Protein AF-A0AAE8M3T4-F1 (afdb_monomer_lite)

Radius of gyration: 20.15 Å; chains: 1; bounding box: 59×34×67 Å

pLDDT: mean 72.62, std 17.55, range [29.58, 94.19]

Foldseek 3Di:
DDDDDDPPDPPCVLVVVVVVLVCCLPPVVNPLQQLEDDVDNQLLVCLLVLVLSSNLVSLVSPRQLFGAHNVPRFTFQSLLSNLQDAPSLSSLVSSLVSPGAQDGPDDDDDDDPPPGGFDSSLLRNDDLPHDPVCLVSSLVSLLSSLVRDPCQQDADPQAGSLLSCQVSVNLVSNLSSVVSPHDCVSRCWDDDPPDSRDIHHDDDDD

InterPro domains:
  IPR002110 Ankyrin repeat [PF12796] (17-104)
  IPR002110 Ankyrin repeat [PS50088] (38-70)
  IPR002110 Ankyrin repeat [SM00248] (38-67)
  IPR002110 Ankyrin repeat [SM00248] (74-104)
  IPR002110 Ankyrin repeat [SM00248] (157-186)
  IPR036770 Ankyrin repeat-containing domain superfamily [G3DSA:1.25.40.20] (10-192)
  IPR036770 Ankyrin repeat-containing domain superfamily [SSF48403] (15-188)
  IPR051573 Ankyrin repeat and SOCS box protein-like [PTHR24136] (18-190)

Sequence (206 aa):
MPQGEGALKALDSHHDFLSTIRYLIKDAKADISAHEVKNSSPLLKAVQTRYAEAVELLLEAGASPNPVDANTGQRRLLLVDAMKRSENHRVVEMLLEAGAEVESSQMPEGDLTRDEGDELPIMHLTNPNSNPFYARHEYDIAQRICNRIKNIDKVIDGHTAMWHYIRKGRQDIGILLMQEGASPELANVYVYPDTLGFVAALEAPD

Structure (mmCIF, N/CA/C/O backbone):
data_AF-A0AAE8M3T4-F1
#
_entry.id   AF-A0AAE8M3T4-F1
#
loop_
_atom_site.group_PDB
_atom_site.id
_atom_site.type_symbol
_atom_site.label_atom_id
_atom_site.label_alt_id
_atom_site.label_comp_id
_atom_site.label_asym_id
_atom_site.label_entity_id
_atom_site.label_seq_id
_atom_site.pdbx_PDB_ins_code
_atom_site.Cartn_x
_atom_site.Cartn_y
_atom_site.Cartn_z
_atom_site.occupancy
_atom_site.B_iso_or_equiv
_atom_site.auth_seq_id
_atom_site.auth_comp_id
_atom_site.auth_asym_id
_atom_site.auth_atom_id
_atom_site.pdbx_PDB_model_num
ATOM 1 N N . MET A 1 1 ? 30.255 16.729 -38.754 1.00 44.94 1 MET A N 1
ATOM 2 C CA . MET A 1 1 ? 30.122 17.196 -37.361 1.00 44.94 1 MET A CA 1
ATOM 3 C C . MET A 1 1 ? 29.508 18.584 -37.373 1.00 44.94 1 MET A C 1
ATOM 5 O O . MET A 1 1 ? 30.137 19.480 -37.922 1.00 44.94 1 MET A O 1
ATOM 9 N N . PRO A 1 2 ? 28.309 18.753 -36.807 1.00 34.75 2 PRO A N 1
ATOM 10 C CA . PRO A 1 2 ? 27.942 20.005 -36.169 1.00 34.75 2 PRO A CA 1
ATOM 11 C C . PRO A 1 2 ? 27.610 19.757 -34.693 1.00 34.75 2 PRO A C 1
ATOM 13 O O . PRO A 1 2 ? 26.827 18.872 -34.353 1.00 34.75 2 PRO A O 1
ATOM 16 N N . GLN A 1 3 ? 28.248 20.539 -33.826 1.00 43.88 3 GLN A N 1
ATOM 17 C CA . GLN A 1 3 ? 27.763 20.792 -32.477 1.00 43.88 3 GLN A CA 1
ATOM 18 C C . GLN A 1 3 ? 26.537 21.703 -32.600 1.00 43.88 3 GLN A C 1
ATOM 20 O O . GLN A 1 3 ? 26.585 22.694 -33.327 1.00 43.88 3 GLN A O 1
ATOM 25 N N . GLY A 1 4 ? 25.438 21.327 -31.950 1.00 29.58 4 GLY A N 1
ATOM 26 C CA . GLY A 1 4 ? 24.186 22.073 -31.943 1.00 29.58 4 GLY A CA 1
ATOM 27 C C . GLY A 1 4 ? 23.722 22.261 -30.510 1.00 29.58 4 GLY A C 1
ATOM 28 O O . GLY A 1 4 ? 23.381 21.298 -29.830 1.00 29.58 4 GLY A O 1
ATOM 29 N N . GLU A 1 5 ? 23.763 23.509 -30.068 1.00 43.88 5 GLU A N 1
ATOM 30 C CA . GLU A 1 5 ? 23.253 24.014 -28.803 1.00 43.88 5 GLU A CA 1
ATOM 31 C C . GLU A 1 5 ? 21.753 23.702 -28.680 1.00 43.88 5 GLU A C 1
ATOM 33 O O . GLU A 1 5 ? 20.911 24.344 -29.303 1.00 43.88 5 GLU A O 1
ATOM 38 N N . GLY A 1 6 ? 21.409 22.693 -27.885 1.00 30.31 6 GLY A N 1
ATOM 39 C CA . GLY A 1 6 ? 20.034 22.372 -27.521 1.00 30.31 6 GLY A CA 1
ATOM 40 C C . GLY A 1 6 ? 19.842 22.626 -26.038 1.00 30.31 6 GLY A C 1
ATOM 41 O O . GLY A 1 6 ? 19.940 21.705 -25.235 1.00 30.31 6 GLY A O 1
ATOM 42 N N . ALA A 1 7 ? 19.608 23.880 -25.654 1.00 36.22 7 ALA A N 1
ATOM 43 C CA . ALA A 1 7 ? 19.099 24.178 -24.324 1.00 36.22 7 ALA A CA 1
ATOM 44 C C . ALA A 1 7 ? 17.718 23.510 -24.190 1.00 36.22 7 ALA A C 1
ATOM 46 O O . ALA A 1 7 ? 16.722 24.047 -24.678 1.00 36.22 7 ALA A O 1
ATOM 47 N N . LEU A 1 8 ? 17.669 22.327 -23.567 1.00 33.06 8 LEU A N 1
ATOM 48 C CA . LEU A 1 8 ? 16.429 21.659 -23.176 1.00 33.06 8 LEU A CA 1
ATOM 49 C C . LEU A 1 8 ? 15.704 22.565 -22.173 1.00 33.06 8 LEU A C 1
ATOM 51 O O . LEU A 1 8 ? 15.985 22.573 -20.975 1.00 33.06 8 LEU A O 1
ATOM 55 N N . LYS A 1 9 ? 14.795 23.400 -22.689 1.00 36.28 9 LYS A N 1
ATOM 56 C CA . LYS A 1 9 ? 13.819 24.138 -21.887 1.00 36.28 9 LYS A CA 1
ATOM 57 C C . LYS A 1 9 ? 12.975 23.119 -21.124 1.00 36.28 9 LYS A C 1
ATOM 59 O O . LYS A 1 9 ? 12.513 22.140 -21.699 1.00 36.28 9 LYS A O 1
ATOM 64 N N . ALA A 1 10 ? 12.724 23.407 -19.850 1.00 38.75 10 ALA A N 1
ATOM 65 C CA . ALA A 1 10 ? 12.049 22.561 -18.858 1.00 38.75 10 ALA A CA 1
ATOM 66 C C . ALA A 1 10 ? 10.586 22.144 -19.171 1.00 38.75 10 ALA A C 1
ATOM 68 O O . ALA A 1 10 ? 9.883 21.688 -18.276 1.00 38.75 10 ALA A O 1
ATOM 69 N N . LEU A 1 11 ? 10.121 22.308 -20.413 1.00 32.06 11 LEU A N 1
ATOM 70 C CA . LEU A 1 11 ? 8.820 21.853 -20.910 1.00 32.06 11 LEU A CA 1
ATOM 71 C C . LEU A 1 11 ? 8.902 20.495 -21.649 1.00 32.06 11 LEU A C 1
ATOM 73 O O . LEU A 1 11 ? 7.862 19.883 -21.863 1.00 32.06 11 LEU A O 1
ATOM 77 N N . ASP A 1 12 ? 10.105 20.002 -21.987 1.00 40.59 12 ASP A N 1
ATOM 78 C CA . ASP A 1 12 ? 10.339 18.732 -22.719 1.00 40.59 12 ASP A CA 1
ATOM 79 C C . ASP A 1 12 ? 10.588 17.502 -21.817 1.00 40.59 12 ASP A C 1
ATOM 81 O O . ASP A 1 12 ? 10.700 16.365 -22.276 1.00 40.59 12 ASP A O 1
ATOM 85 N N . SER A 1 13 ? 10.666 17.704 -20.504 1.00 52.56 13 SER A N 1
ATOM 86 C CA . SER A 1 13 ? 11.161 16.714 -19.537 1.00 52.56 13 SER A CA 1
ATOM 87 C C . SER A 1 13 ? 10.272 15.473 -19.378 1.00 52.56 13 SER A C 1
ATOM 89 O O . SER A 1 13 ? 10.779 14.402 -19.053 1.00 52.56 13 SER A O 1
ATOM 91 N N . HIS A 1 14 ? 8.963 15.572 -19.625 1.00 50.06 14 HIS A N 1
ATOM 92 C CA . HIS A 1 14 ? 8.042 14.436 -19.482 1.00 50.06 14 HIS A CA 1
ATOM 93 C C . HIS A 1 14 ? 8.085 13.489 -20.690 1.00 50.06 14 HIS A C 1
ATOM 95 O O . HIS A 1 14 ? 8.196 12.271 -20.534 1.00 50.06 14 HIS A O 1
ATOM 101 N N . HIS A 1 15 ? 8.064 14.046 -21.905 1.00 53.53 15 HIS A N 1
ATOM 102 C CA . HIS A 1 15 ? 8.111 13.252 -23.132 1.00 53.53 15 HIS A CA 1
ATOM 103 C C . HIS A 1 15 ? 9.468 12.554 -23.292 1.00 53.53 15 HIS A C 1
ATOM 105 O O . HIS A 1 15 ? 9.522 11.388 -23.694 1.00 53.53 15 HIS A O 1
ATOM 111 N N . ASP A 1 16 ? 10.554 13.236 -22.921 1.00 62.94 16 ASP A N 1
ATOM 112 C CA . ASP A 1 16 ? 11.904 12.682 -22.978 1.00 62.94 16 ASP A CA 1
ATOM 113 C C . ASP A 1 16 ? 12.111 11.572 -21.933 1.00 62.94 16 ASP A C 1
ATOM 115 O O . ASP A 1 16 ? 12.677 10.525 -22.243 1.00 62.94 16 ASP A O 1
ATOM 119 N N . PHE A 1 17 ? 11.540 11.708 -20.728 1.00 63.59 17 PHE A N 1
ATOM 120 C CA . PHE A 1 17 ? 11.616 10.666 -19.697 1.00 63.59 17 PHE A CA 1
ATOM 121 C C . PHE A 1 17 ? 10.858 9.389 -20.084 1.00 63.59 17 PHE A C 1
ATOM 123 O O . PHE A 1 17 ? 11.405 8.296 -19.955 1.00 63.59 17 PHE A O 1
ATOM 130 N N . LEU A 1 18 ? 9.639 9.494 -20.628 1.00 66.81 18 LEU A N 1
ATOM 131 C CA . LEU A 1 18 ? 8.908 8.318 -21.126 1.00 66.81 18 LEU A CA 1
ATOM 132 C C . LEU A 1 18 ? 9.596 7.664 -22.323 1.00 66.81 18 LEU A C 1
ATOM 134 O O . LEU A 1 18 ? 9.611 6.440 -22.440 1.00 66.81 18 LEU A O 1
ATOM 138 N N . SER A 1 19 ? 10.149 8.470 -23.227 1.00 68.06 19 SER A N 1
ATOM 139 C CA . SER A 1 19 ? 10.882 7.964 -24.390 1.00 68.06 19 SER A CA 1
ATOM 140 C C . SER A 1 19 ? 12.169 7.261 -23.960 1.00 68.06 19 SER A C 1
ATOM 142 O O . SER A 1 19 ? 12.470 6.182 -24.465 1.00 68.06 19 SER A O 1
ATOM 144 N N . THR A 1 20 ? 12.850 7.801 -22.948 1.00 65.69 20 THR A N 1
ATOM 145 C CA . THR A 1 20 ? 14.015 7.187 -22.305 1.00 65.69 20 THR A CA 1
ATOM 146 C C . THR A 1 20 ? 13.645 5.884 -21.602 1.00 65.69 20 THR A C 1
ATOM 148 O O . THR A 1 20 ? 14.326 4.885 -21.803 1.00 65.69 20 THR A O 1
ATOM 151 N N . ILE A 1 21 ? 12.547 5.842 -20.837 1.00 65.69 21 ILE A N 1
ATOM 152 C CA . ILE A 1 21 ? 12.056 4.605 -20.208 1.00 65.69 21 ILE A CA 1
ATOM 153 C C . ILE A 1 21 ? 11.746 3.551 -21.274 1.00 65.69 21 ILE A C 1
ATOM 155 O O . ILE A 1 21 ? 12.238 2.431 -21.181 1.00 65.69 21 ILE A O 1
ATOM 159 N N . ARG A 1 22 ? 11.000 3.905 -22.328 1.00 66.62 22 ARG A N 1
ATOM 160 C CA . ARG A 1 22 ? 10.686 2.978 -23.427 1.00 66.62 22 ARG A CA 1
ATOM 161 C C . ARG A 1 22 ? 11.941 2.456 -24.125 1.00 66.62 22 ARG A C 1
ATOM 163 O O . ARG A 1 22 ? 12.012 1.265 -24.413 1.00 66.62 22 ARG A O 1
ATOM 170 N N . TYR A 1 23 ? 12.928 3.317 -24.365 1.00 61.88 23 TYR A N 1
ATOM 171 C CA . TYR A 1 23 ? 14.214 2.928 -24.944 1.00 61.88 23 TYR A CA 1
ATOM 172 C C . TYR A 1 23 ? 15.008 1.998 -24.013 1.00 61.88 23 TYR A C 1
ATOM 174 O O . TYR A 1 23 ? 15.520 0.970 -24.451 1.00 61.88 23 TYR A O 1
ATOM 182 N N . LEU A 1 24 ? 15.069 2.303 -22.714 1.00 62.31 24 LEU A N 1
ATOM 183 C CA . LEU A 1 24 ? 15.755 1.462 -21.729 1.00 62.31 24 LEU A CA 1
ATOM 184 C C . LEU A 1 24 ? 15.108 0.076 -21.609 1.00 62.31 24 LEU A C 1
ATOM 186 O O . LEU A 1 24 ? 15.825 -0.921 -21.504 1.00 62.31 24 LEU A O 1
ATOM 190 N N . ILE A 1 25 ? 13.774 0.016 -21.692 1.00 62.38 25 ILE A N 1
ATOM 191 C CA . ILE A 1 25 ? 13.013 -1.235 -21.681 1.00 62.38 25 ILE A CA 1
ATOM 192 C C . ILE A 1 25 ? 13.236 -2.052 -22.949 1.00 62.38 25 ILE A C 1
ATOM 194 O O . ILE A 1 25 ? 13.493 -3.253 -22.877 1.00 62.38 25 ILE A O 1
ATOM 198 N N . LYS A 1 26 ? 13.139 -1.416 -24.115 1.00 58.75 26 LYS A N 1
ATOM 199 C CA . LYS A 1 26 ? 13.092 -2.127 -25.394 1.00 58.75 26 LYS A CA 1
ATOM 200 C C . LYS A 1 26 ? 14.471 -2.417 -25.985 1.00 58.75 26 LYS A C 1
ATOM 202 O O . LYS A 1 26 ? 14.688 -3.508 -26.508 1.00 58.75 26 LYS A O 1
ATOM 207 N N . ASP A 1 27 ? 15.390 -1.461 -25.890 1.00 53.22 27 ASP A N 1
ATOM 208 C CA . ASP A 1 27 ? 16.626 -1.453 -26.678 1.00 53.22 27 ASP A CA 1
ATOM 209 C C . ASP A 1 27 ? 17.878 -1.653 -25.812 1.00 53.22 27 ASP A C 1
ATOM 211 O O . ASP A 1 27 ? 18.839 -2.284 -26.253 1.00 53.22 27 ASP A O 1
ATOM 215 N N . ALA A 1 28 ? 17.873 -1.185 -24.557 1.00 50.97 28 ALA A N 1
ATOM 216 C CA . ALA A 1 28 ? 19.044 -1.283 -23.678 1.00 50.97 28 ALA A CA 1
ATOM 217 C C . ALA A 1 28 ? 19.159 -2.613 -22.907 1.00 50.97 28 ALA A C 1
ATOM 219 O O . ALA A 1 28 ? 20.169 -2.826 -22.236 1.00 50.97 28 ALA A O 1
ATOM 220 N N . LYS A 1 29 ? 18.150 -3.500 -22.978 1.00 51.00 29 LYS A N 1
ATOM 221 C CA . LYS A 1 29 ? 18.026 -4.701 -22.121 1.00 51.00 29 LYS A CA 1
ATOM 222 C C . LYS A 1 29 ? 18.257 -4.382 -20.637 1.00 51.00 29 LYS A C 1
ATOM 224 O O . LYS A 1 29 ? 18.885 -5.170 -19.928 1.00 51.00 29 LYS A O 1
ATOM 229 N N . ALA A 1 30 ? 17.819 -3.204 -20.188 1.00 55.03 30 ALA A N 1
ATOM 230 C CA . ALA A 1 30 ? 17.943 -2.831 -18.790 1.00 55.03 30 ALA A CA 1
ATOM 231 C C . ALA A 1 30 ? 17.215 -3.882 -17.944 1.00 55.03 30 ALA A C 1
ATOM 233 O O . ALA A 1 30 ? 16.090 -4.266 -18.266 1.00 55.03 30 ALA A O 1
ATOM 234 N N . ASP A 1 31 ? 17.869 -4.366 -16.891 1.00 55.75 31 ASP A N 1
ATOM 235 C CA . ASP A 1 31 ? 17.264 -5.334 -15.984 1.00 55.75 31 ASP A CA 1
ATOM 236 C C . ASP A 1 31 ? 16.191 -4.637 -15.136 1.00 55.75 31 ASP A C 1
ATOM 238 O O . ASP A 1 31 ? 16.450 -4.101 -14.061 1.00 55.75 31 ASP A O 1
ATOM 242 N N . ILE A 1 32 ? 14.975 -4.586 -15.675 1.00 57.62 32 ILE A N 1
ATOM 243 C CA . ILE A 1 32 ? 13.781 -4.048 -15.004 1.00 57.62 32 ILE A CA 1
ATOM 244 C C . ILE A 1 32 ? 13.248 -5.046 -13.974 1.00 57.62 32 ILE A C 1
ATOM 246 O O . ILE A 1 32 ? 12.490 -4.671 -13.082 1.00 57.62 32 ILE A O 1
ATOM 250 N N . SER A 1 33 ? 13.679 -6.308 -14.077 1.00 50.62 33 SER A N 1
ATOM 251 C CA . SER A 1 33 ? 13.312 -7.385 -13.164 1.00 50.62 33 SER A CA 1
ATOM 252 C C . SER A 1 33 ? 14.090 -7.350 -11.856 1.00 50.62 33 SER A C 1
ATOM 254 O O . SER A 1 33 ? 13.821 -8.177 -10.990 1.00 50.62 33 SER A O 1
ATOM 256 N N . ALA A 1 34 ? 15.022 -6.399 -11.691 1.00 53.16 34 ALA A N 1
ATOM 257 C CA . ALA A 1 34 ? 15.788 -6.221 -10.470 1.00 53.16 34 ALA A CA 1
ATOM 258 C C . ALA A 1 34 ? 14.839 -6.146 -9.264 1.00 53.16 34 ALA A C 1
ATOM 260 O O . ALA A 1 34 ? 14.219 -5.125 -8.965 1.00 53.16 34 ALA A O 1
ATOM 261 N N . HIS A 1 35 ? 14.731 -7.277 -8.572 1.00 52.62 35 HIS A N 1
ATOM 262 C CA . HIS A 1 35 ? 13.917 -7.437 -7.377 1.00 52.62 35 HIS A CA 1
ATOM 263 C C . HIS A 1 35 ? 14.502 -6.647 -6.195 1.00 52.62 35 HIS A C 1
ATOM 265 O O . HIS A 1 35 ? 13.824 -6.476 -5.185 1.00 52.62 35 HIS A O 1
ATOM 271 N N . GLU A 1 36 ? 15.733 -6.148 -6.344 1.00 50.66 36 GLU A N 1
ATOM 272 C CA . GLU A 1 36 ? 16.502 -5.385 -5.369 1.00 50.66 36 GLU A CA 1
ATOM 273 C C . GLU A 1 36 ? 16.461 -3.870 -5.658 1.00 50.66 36 GLU A C 1
ATOM 275 O O . GLU A 1 36 ? 16.891 -3.381 -6.705 1.00 50.66 36 GLU A O 1
ATOM 280 N N . VAL A 1 37 ? 15.988 -3.097 -4.686 1.00 51.38 37 VAL A N 1
ATOM 281 C CA . VAL A 1 37 ? 16.050 -1.638 -4.616 1.00 51.38 37 VAL A CA 1
ATOM 282 C C . VAL A 1 37 ? 17.424 -1.248 -4.084 1.00 51.38 37 VAL A C 1
ATOM 284 O O . VAL A 1 37 ? 17.681 -1.302 -2.887 1.00 51.38 37 VAL A O 1
ATOM 287 N N . LYS A 1 38 ? 18.315 -0.774 -4.954 1.00 53.34 38 LYS A N 1
ATOM 288 C CA . LYS A 1 38 ? 19.253 0.285 -4.533 1.00 53.34 38 LYS A CA 1
ATOM 289 C C . LYS A 1 38 ? 18.490 1.615 -4.521 1.00 53.34 38 LYS A C 1
ATOM 291 O O . LYS A 1 38 ? 17.358 1.646 -4.996 1.00 53.34 38 LYS A O 1
ATOM 296 N N . ASN A 1 39 ? 19.097 2.720 -4.078 1.00 46.53 39 ASN A N 1
ATOM 297 C CA . ASN A 1 39 ? 18.552 4.101 -4.106 1.00 46.53 39 ASN A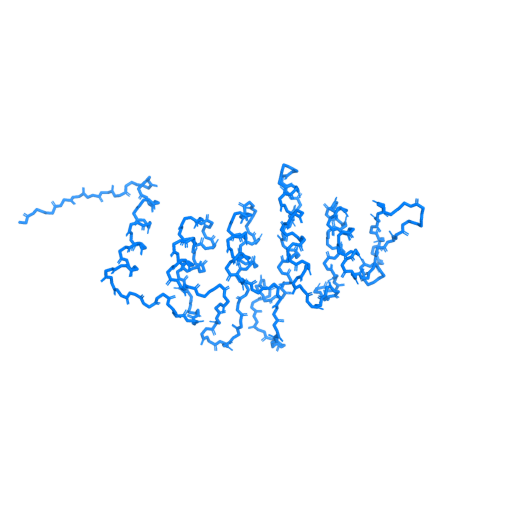 CA 1
ATOM 298 C C . ASN A 1 39 ? 17.997 4.597 -5.481 1.00 46.53 39 ASN A C 1
ATOM 300 O O . ASN A 1 39 ? 17.822 5.795 -5.696 1.00 46.53 39 ASN A O 1
ATOM 304 N N . SER A 1 40 ? 17.785 3.726 -6.471 1.00 53.09 40 SER A N 1
ATOM 305 C CA . SER A 1 40 ? 17.457 4.023 -7.861 1.00 53.09 40 SER A CA 1
ATOM 306 C C . SER A 1 40 ? 16.644 2.906 -8.552 1.00 53.09 40 SER A C 1
ATOM 308 O O . SER A 1 40 ? 16.919 2.600 -9.708 1.00 53.09 40 SER A O 1
ATOM 310 N N . SER A 1 41 ? 15.648 2.284 -7.897 1.00 69.19 41 SER A N 1
ATOM 311 C CA . SER A 1 41 ? 14.655 1.486 -8.651 1.00 69.19 41 SER A CA 1
ATOM 312 C C . SER A 1 41 ? 13.827 2.422 -9.554 1.00 69.19 41 SER A C 1
ATOM 314 O O . SER A 1 41 ? 13.261 3.397 -9.043 1.00 69.19 41 SER A O 1
ATOM 316 N N . PRO A 1 42 ? 13.727 2.169 -10.877 1.00 75.38 42 PRO A N 1
ATOM 317 C CA . PRO A 1 42 ? 12.936 3.001 -11.785 1.00 75.38 42 PRO A CA 1
ATOM 318 C C . PRO A 1 42 ? 11.470 3.116 -11.359 1.00 75.38 42 PRO A C 1
ATOM 320 O O . PRO A 1 42 ? 10.896 4.204 -11.428 1.00 75.38 42 PRO A O 1
ATOM 323 N N . LEU A 1 43 ? 10.887 2.018 -10.858 1.00 82.06 43 LEU A N 1
ATOM 324 C CA . LEU A 1 43 ? 9.500 1.991 -10.398 1.00 82.06 43 LEU A CA 1
ATOM 325 C C . LEU A 1 43 ? 9.323 2.855 -9.147 1.00 82.06 43 LEU A C 1
ATOM 327 O O . LEU A 1 43 ? 8.425 3.690 -9.114 1.00 82.06 43 LEU A O 1
ATOM 331 N N . LEU A 1 44 ? 10.224 2.737 -8.163 1.00 79.69 44 LEU A N 1
ATOM 332 C CA . LEU A 1 44 ? 10.196 3.588 -6.967 1.00 79.69 44 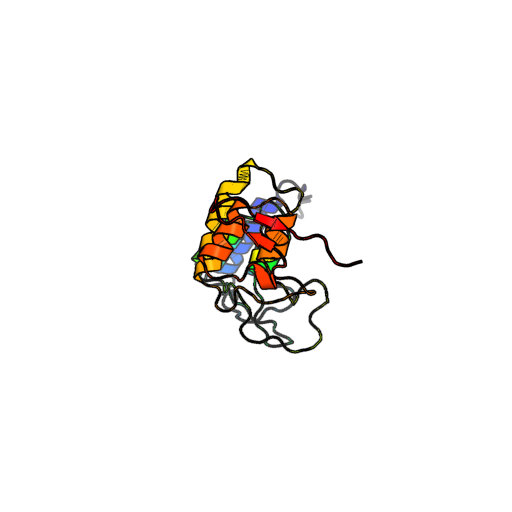LEU A CA 1
ATOM 333 C C . LEU A 1 44 ? 10.265 5.073 -7.345 1.00 79.69 44 LEU A C 1
ATOM 335 O O . LEU A 1 44 ? 9.497 5.884 -6.827 1.00 79.69 44 LEU A O 1
ATOM 339 N N . LYS A 1 45 ? 11.146 5.436 -8.286 1.00 78.94 45 LYS A N 1
ATOM 340 C CA . LYS A 1 45 ? 11.259 6.826 -8.734 1.00 78.94 45 LYS A CA 1
ATOM 341 C C . LYS A 1 45 ? 9.972 7.307 -9.401 1.00 78.94 45 LYS A C 1
ATOM 343 O O . LYS A 1 45 ? 9.520 8.396 -9.064 1.00 78.94 45 LYS A O 1
ATOM 348 N N . ALA A 1 46 ? 9.383 6.504 -10.289 1.00 84.38 46 ALA A N 1
ATOM 349 C CA . ALA A 1 46 ? 8.125 6.825 -10.963 1.00 84.38 46 ALA A CA 1
ATOM 350 C C . ALA A 1 46 ? 6.959 6.999 -9.970 1.00 84.38 46 ALA A C 1
ATOM 352 O O . ALA A 1 46 ? 6.180 7.946 -10.094 1.00 84.38 46 ALA A O 1
ATOM 353 N N . VAL A 1 47 ? 6.886 6.146 -8.940 1.00 85.94 47 VAL A N 1
ATOM 354 C CA . VAL A 1 47 ? 5.907 6.255 -7.846 1.00 85.94 47 VAL A CA 1
ATOM 355 C C . VAL A 1 47 ? 6.093 7.565 -7.078 1.00 85.94 47 VAL A C 1
ATOM 357 O O . VAL A 1 47 ? 5.140 8.332 -6.919 1.00 85.94 47 VAL A O 1
ATOM 360 N N . GLN A 1 48 ? 7.326 7.873 -6.664 1.00 81.38 48 GLN A N 1
ATOM 361 C CA . GLN A 1 48 ? 7.648 9.090 -5.913 1.00 81.38 48 GLN A CA 1
ATOM 362 C C . GLN A 1 48 ? 7.447 10.375 -6.725 1.00 81.38 48 GLN A C 1
ATOM 364 O O . GLN A 1 48 ? 7.179 11.424 -6.137 1.00 81.38 48 GLN A O 1
ATOM 369 N N . THR A 1 49 ? 7.579 10.324 -8.053 1.00 81.00 49 THR A N 1
ATOM 370 C CA . THR A 1 49 ? 7.311 11.459 -8.949 1.00 81.00 49 THR A CA 1
ATOM 371 C C . THR A 1 49 ? 5.863 11.517 -9.437 1.00 81.00 49 THR A C 1
ATOM 373 O O . THR A 1 49 ? 5.535 12.445 -10.174 1.00 81.00 49 THR A O 1
ATOM 376 N N . ARG A 1 50 ? 4.994 10.584 -9.010 1.00 85.12 50 ARG A N 1
ATOM 377 C CA . ARG A 1 50 ? 3.575 10.477 -9.413 1.00 85.12 50 ARG A CA 1
ATOM 378 C C . ARG A 1 50 ? 3.386 10.287 -10.920 1.00 85.12 50 ARG A C 1
ATOM 380 O O . ARG A 1 50 ? 2.359 10.674 -11.476 1.00 85.12 50 ARG A O 1
ATOM 387 N N . TYR A 1 51 ? 4.386 9.729 -11.597 1.00 86.44 51 TYR A N 1
ATOM 388 C CA . TYR A 1 51 ? 4.337 9.600 -13.044 1.00 86.44 51 TYR A CA 1
ATOM 389 C C . TYR A 1 51 ? 3.596 8.322 -13.437 1.00 86.44 51 TYR A C 1
ATOM 391 O O . TYR A 1 51 ? 4.208 7.269 -13.613 1.00 86.44 51 TYR A O 1
ATOM 399 N N . ALA A 1 52 ? 2.272 8.422 -13.554 1.00 88.94 52 ALA A N 1
ATOM 400 C CA . ALA A 1 52 ? 1.393 7.276 -13.737 1.00 88.94 52 ALA A CA 1
ATOM 401 C C . ALA A 1 52 ? 1.743 6.430 -14.974 1.00 88.94 52 ALA A C 1
ATOM 403 O O . ALA A 1 52 ? 1.856 5.214 -14.872 1.00 88.94 52 ALA A O 1
ATOM 404 N N . GLU A 1 53 ? 2.009 7.064 -16.111 1.00 86.94 53 GLU A N 1
ATOM 405 C CA . GLU A 1 53 ? 2.358 6.382 -17.358 1.00 86.94 53 GLU A CA 1
ATOM 406 C C . GLU A 1 53 ? 3.702 5.648 -17.255 1.00 86.94 53 GLU A C 1
ATOM 408 O O . GLU A 1 53 ? 3.887 4.581 -17.834 1.00 86.94 53 GLU A O 1
ATOM 413 N N . ALA A 1 54 ? 4.658 6.197 -16.498 1.00 84.88 54 ALA A N 1
ATOM 414 C CA . ALA A 1 54 ? 5.919 5.513 -16.235 1.00 84.88 54 ALA A CA 1
ATOM 415 C C . ALA A 1 54 ? 5.723 4.315 -15.293 1.00 84.88 54 ALA A C 1
ATOM 417 O O . ALA A 1 54 ? 6.350 3.281 -15.500 1.00 84.88 54 ALA A O 1
ATOM 418 N N . VAL A 1 55 ? 4.851 4.439 -14.285 1.00 88.81 55 VAL A N 1
ATOM 419 C CA . VAL A 1 55 ? 4.484 3.329 -13.391 1.00 88.81 55 VAL A CA 1
ATOM 420 C C . VAL A 1 55 ? 3.837 2.197 -14.186 1.00 88.81 55 VAL A C 1
ATOM 422 O O . VAL A 1 55 ? 4.282 1.061 -14.066 1.00 88.81 55 VAL A O 1
ATOM 425 N N . GLU A 1 56 ? 2.854 2.512 -15.029 1.00 89.12 56 GLU A N 1
ATOM 426 C CA . GLU A 1 56 ? 2.168 1.545 -15.892 1.00 89.12 56 GLU A CA 1
ATOM 427 C C . GLU A 1 56 ? 3.166 0.790 -16.778 1.00 89.12 56 GLU A C 1
ATOM 429 O O . GLU A 1 56 ? 3.266 -0.430 -16.681 1.00 89.12 56 GLU A O 1
ATOM 434 N N . LEU A 1 57 ? 4.004 1.510 -17.534 1.00 84.62 57 LEU A N 1
ATOM 435 C CA . LEU A 1 57 ? 5.010 0.898 -18.411 1.00 84.62 57 LEU A CA 1
ATOM 436 C C . LEU A 1 57 ? 6.004 0.005 -17.663 1.00 84.62 57 LEU A C 1
ATOM 438 O O . LEU A 1 57 ? 6.420 -1.029 -18.182 1.00 84.62 57 LEU A O 1
ATOM 442 N N . LEU A 1 58 ? 6.435 0.411 -16.468 1.00 84.56 58 LEU A N 1
ATOM 443 C CA . LEU A 1 58 ? 7.396 -0.361 -15.683 1.00 84.56 58 LEU A CA 1
ATOM 444 C C . LEU A 1 58 ? 6.759 -1.629 -15.106 1.00 84.56 58 LEU A C 1
ATOM 446 O O . LEU A 1 58 ? 7.395 -2.681 -15.137 1.00 84.56 58 LEU A O 1
ATOM 450 N N . LEU A 1 59 ? 5.513 -1.552 -14.630 1.00 87.19 59 LEU A N 1
ATOM 451 C CA . LEU A 1 59 ? 4.756 -2.718 -14.166 1.00 87.19 59 LEU A CA 1
ATOM 452 C C . LEU A 1 59 ? 4.471 -3.692 -15.321 1.00 87.19 59 LEU A C 1
ATOM 454 O O . LEU A 1 59 ? 4.704 -4.890 -15.174 1.00 87.19 59 LEU A O 1
ATOM 458 N N . GLU A 1 60 ? 4.059 -3.190 -16.490 1.00 85.94 60 GLU A N 1
ATOM 459 C CA . GLU A 1 60 ? 3.875 -3.992 -17.711 1.00 85.94 60 GLU A CA 1
ATOM 460 C C . GLU A 1 60 ? 5.176 -4.662 -18.173 1.00 85.94 60 GLU A C 1
ATOM 462 O O . GLU A 1 60 ? 5.163 -5.789 -18.668 1.00 85.94 60 GLU A O 1
ATOM 467 N N . ALA A 1 61 ? 6.314 -3.992 -17.976 1.00 78.88 61 ALA A N 1
ATOM 468 C CA . ALA A 1 61 ? 7.638 -4.533 -18.264 1.00 78.88 61 ALA A CA 1
ATOM 469 C C . ALA A 1 61 ? 8.149 -5.534 -17.205 1.00 78.88 61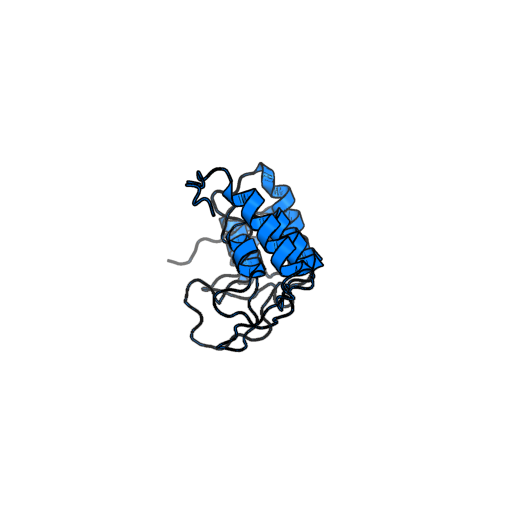 ALA A C 1
ATOM 471 O O . ALA A 1 61 ? 9.269 -6.031 -17.331 1.00 78.88 61 ALA A O 1
ATOM 472 N N . GLY A 1 62 ? 7.348 -5.853 -16.181 1.00 80.38 62 GLY A N 1
ATOM 473 C CA . GLY A 1 62 ? 7.660 -6.864 -15.169 1.00 80.38 62 GLY A CA 1
ATOM 474 C C . GLY A 1 62 ? 8.398 -6.341 -13.936 1.00 80.38 62 GLY A C 1
ATOM 475 O O . GLY A 1 62 ? 8.934 -7.146 -13.172 1.00 80.38 62 GLY A O 1
ATOM 476 N N . ALA A 1 63 ? 8.441 -5.022 -13.714 1.00 83.88 63 ALA A N 1
ATOM 477 C CA . ALA A 1 63 ? 8.954 -4.479 -12.460 1.00 83.88 63 ALA A CA 1
ATOM 478 C C . ALA A 1 63 ? 8.120 -5.001 -11.281 1.00 83.88 63 ALA A C 1
ATOM 480 O O . ALA A 1 63 ? 6.892 -4.908 -11.283 1.00 83.88 63 ALA A O 1
ATOM 481 N N . SER A 1 64 ? 8.787 -5.534 -10.254 1.00 85.69 64 SER A N 1
ATOM 482 C CA . SER A 1 64 ? 8.092 -6.039 -9.069 1.00 85.69 64 SER A CA 1
ATOM 483 C C . SER A 1 64 ? 7.449 -4.885 -8.289 1.00 85.69 64 SER A C 1
ATOM 485 O O . SER A 1 64 ? 8.174 -3.975 -7.874 1.00 85.69 64 SER A O 1
ATOM 487 N N . PRO A 1 65 ? 6.135 -4.934 -7.994 1.00 87.75 65 PRO A N 1
ATOM 488 C CA . PRO A 1 65 ? 5.498 -3.972 -7.096 1.00 87.75 65 PRO A CA 1
ATOM 489 C C . PRO A 1 65 ? 5.883 -4.195 -5.622 1.00 87.75 65 PRO A C 1
ATOM 491 O O . PRO A 1 65 ? 5.585 -3.348 -4.783 1.00 87.75 65 PRO A O 1
ATOM 494 N N . ASN A 1 66 ? 6.570 -5.306 -5.320 1.00 85.31 66 ASN A N 1
ATOM 495 C CA . ASN A 1 66 ? 7.027 -5.710 -3.986 1.00 85.31 66 ASN A CA 1
ATOM 496 C C . ASN A 1 66 ? 8.555 -5.854 -3.958 1.00 85.31 66 ASN A C 1
ATOM 498 O O . ASN A 1 66 ? 9.079 -6.973 -3.847 1.00 85.31 66 ASN A O 1
ATOM 502 N N . PRO A 1 67 ? 9.309 -4.765 -4.161 1.00 80.56 67 PRO A N 1
ATOM 503 C CA . PRO A 1 67 ? 10.751 -4.862 -4.261 1.00 80.56 67 PRO A CA 1
ATOM 504 C C . PRO A 1 67 ? 11.383 -4.969 -2.857 1.00 80.56 67 PRO A C 1
ATOM 506 O O . PRO A 1 67 ? 10.773 -4.590 -1.853 1.00 80.56 67 PRO A O 1
ATOM 509 N N . VAL A 1 68 ? 12.596 -5.519 -2.762 1.00 75.88 68 VAL A N 1
ATOM 510 C CA . VAL A 1 68 ? 13.354 -5.605 -1.497 1.00 75.88 68 VAL A CA 1
ATOM 511 C C . VAL A 1 68 ? 14.458 -4.575 -1.462 1.00 75.88 68 VAL A C 1
ATOM 513 O O . VAL A 1 68 ? 15.111 -4.357 -2.470 1.00 75.88 68 VAL A O 1
ATOM 516 N N . ASP A 1 69 ? 14.703 -3.952 -0.321 1.00 71.31 69 ASP A N 1
ATOM 517 C CA . ASP A 1 69 ? 15.885 -3.124 -0.128 1.00 71.31 69 ASP A CA 1
ATOM 518 C C . ASP A 1 69 ? 17.153 -3.976 -0.292 1.00 71.31 69 ASP A C 1
ATOM 520 O O . ASP A 1 69 ? 17.290 -5.035 0.318 1.00 71.31 69 ASP A O 1
ATOM 524 N N . ALA A 1 70 ? 18.077 -3.532 -1.142 1.00 67.62 70 ALA A N 1
ATOM 525 C CA . ALA A 1 70 ? 19.283 -4.289 -1.468 1.00 67.62 70 ALA A CA 1
ATOM 526 C C . ALA A 1 70 ? 20.279 -4.372 -0.298 1.00 67.62 70 ALA A C 1
ATOM 528 O O . ALA A 1 70 ? 21.125 -5.263 -0.278 1.00 67.62 70 ALA A O 1
ATOM 529 N N . ASN A 1 71 ? 20.219 -3.437 0.656 1.00 67.50 71 ASN A N 1
ATOM 530 C CA . ASN A 1 71 ? 21.126 -3.402 1.800 1.00 67.50 71 ASN A CA 1
ATOM 531 C C . ASN A 1 71 ? 20.577 -4.221 2.967 1.00 67.50 71 ASN A C 1
ATOM 533 O O . ASN A 1 71 ? 21.335 -4.917 3.638 1.00 67.50 71 ASN A O 1
ATOM 537 N N . THR A 1 72 ? 19.271 -4.128 3.221 1.00 69.75 72 THR A N 1
ATOM 538 C CA . THR A 1 72 ? 18.641 -4.782 4.375 1.00 69.75 72 THR A CA 1
ATOM 539 C C . THR A 1 72 ? 17.937 -6.091 4.022 1.00 69.75 72 THR A C 1
ATOM 541 O O . THR A 1 72 ? 17.613 -6.872 4.916 1.00 69.75 72 THR A O 1
ATOM 544 N N . GLY A 1 73 ? 17.675 -6.342 2.736 1.00 71.12 73 GLY A N 1
ATOM 545 C CA . GLY A 1 73 ? 16.872 -7.467 2.253 1.00 71.12 73 GLY A CA 1
ATOM 546 C C . GLY A 1 73 ? 15.383 -7.355 2.595 1.00 71.12 73 GLY A C 1
ATOM 547 O O . GLY A 1 73 ? 14.618 -8.283 2.323 1.00 71.12 73 GLY A O 1
ATOM 548 N N . GLN A 1 74 ? 14.954 -6.249 3.208 1.00 71.25 74 GLN A N 1
ATOM 549 C CA . GLN A 1 74 ? 13.585 -6.076 3.684 1.00 71.25 74 GLN A CA 1
ATOM 550 C C . GLN A 1 74 ? 12.651 -5.674 2.548 1.00 71.25 74 GLN A C 1
ATOM 552 O O . GLN A 1 74 ? 13.023 -4.917 1.656 1.00 71.25 74 GLN A O 1
ATOM 557 N N . ARG A 1 75 ? 11.406 -6.151 2.592 1.00 76.06 75 ARG A N 1
ATOM 558 C CA . ARG A 1 75 ? 10.359 -5.739 1.646 1.00 76.06 75 ARG A CA 1
ATOM 559 C C . ARG A 1 75 ? 10.039 -4.254 1.841 1.00 76.06 75 ARG A C 1
ATOM 561 O O . ARG A 1 75 ? 9.747 -3.839 2.959 1.00 76.06 75 ARG A O 1
ATOM 568 N N . ARG A 1 76 ? 10.038 -3.473 0.756 1.00 78.62 76 ARG A N 1
ATOM 569 C CA . ARG A 1 76 ? 9.579 -2.076 0.752 1.00 78.62 76 ARG A CA 1
ATOM 570 C C . ARG A 1 76 ? 8.147 -2.002 0.228 1.00 78.62 76 ARG A C 1
ATOM 572 O O . ARG A 1 76 ? 7.867 -2.458 -0.877 1.00 78.62 76 ARG A O 1
ATOM 579 N N . LEU A 1 77 ? 7.252 -1.383 0.994 1.00 83.75 77 LEU A N 1
ATOM 580 C CA . LEU A 1 77 ? 5.857 -1.188 0.596 1.00 83.75 77 LEU A CA 1
ATOM 581 C C . LEU A 1 77 ? 5.719 0.066 -0.278 1.00 83.75 77 LEU A C 1
ATOM 583 O O . LEU A 1 77 ? 5.558 1.172 0.236 1.00 83.75 77 LEU A O 1
ATOM 587 N N . LEU A 1 78 ? 5.719 -0.093 -1.607 1.00 85.12 78 LEU A N 1
ATOM 588 C CA . LEU A 1 78 ? 5.573 1.038 -2.541 1.00 85.12 78 LEU A CA 1
ATOM 589 C C . LEU A 1 78 ? 4.259 1.820 -2.365 1.00 85.12 78 LEU A C 1
ATOM 591 O O . LEU A 1 78 ? 4.178 2.984 -2.758 1.00 85.12 78 LEU A O 1
ATOM 595 N N . LEU A 1 79 ? 3.233 1.210 -1.762 1.00 87.56 79 LEU A N 1
ATOM 596 C CA . LEU A 1 79 ? 1.984 1.897 -1.429 1.00 87.56 79 LEU A CA 1
ATOM 597 C C . LEU A 1 79 ? 2.203 3.057 -0.449 1.00 87.56 79 LEU A C 1
ATOM 599 O O . LEU A 1 79 ? 1.573 4.098 -0.613 1.00 87.56 79 LEU A O 1
ATOM 603 N N . VAL A 1 80 ? 3.124 2.920 0.512 1.00 83.19 80 VAL A N 1
ATOM 604 C CA . VAL A 1 80 ? 3.471 4.000 1.452 1.00 83.19 80 VAL A CA 1
ATOM 605 C C . VAL A 1 80 ? 4.071 5.182 0.690 1.00 83.19 80 VAL A C 1
ATOM 607 O O . VAL A 1 80 ? 3.608 6.315 0.823 1.00 83.19 80 VAL A O 1
ATOM 610 N N . ASP A 1 81 ? 5.047 4.916 -0.185 1.00 82.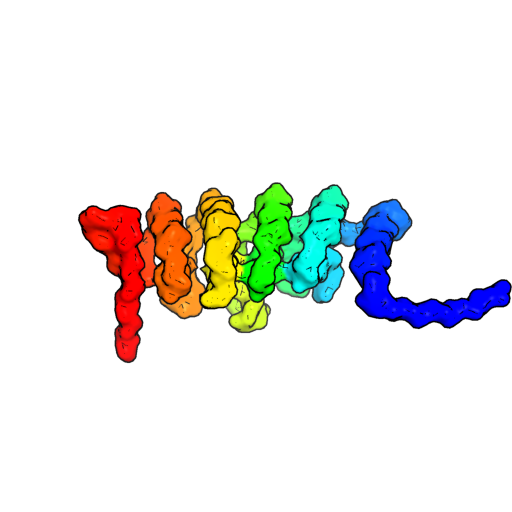06 81 ASP A N 1
ATOM 611 C CA . ASP A 1 81 ? 5.666 5.933 -1.043 1.00 82.06 81 ASP A CA 1
ATOM 612 C C . ASP A 1 81 ? 4.631 6.642 -1.933 1.00 82.06 81 ASP A C 1
ATOM 614 O O . ASP A 1 81 ? 4.694 7.861 -2.125 1.00 82.06 81 ASP A O 1
ATOM 618 N N . ALA A 1 82 ? 3.662 5.890 -2.462 1.00 86.12 82 ALA A N 1
ATOM 619 C CA . ALA A 1 82 ? 2.591 6.441 -3.277 1.00 86.12 82 ALA A CA 1
ATOM 620 C C . ALA A 1 82 ? 1.663 7.357 -2.461 1.00 86.12 82 ALA A C 1
ATOM 622 O O . ALA A 1 82 ? 1.313 8.431 -2.946 1.00 86.12 82 ALA A O 1
ATOM 623 N N . MET A 1 83 ? 1.303 6.966 -1.235 1.00 83.44 83 MET A N 1
ATOM 624 C CA . MET A 1 83 ? 0.319 7.653 -0.386 1.00 83.44 83 MET A CA 1
ATOM 625 C C . MET A 1 83 ? 0.867 8.866 0.372 1.00 83.44 83 MET A C 1
ATOM 627 O O . MET A 1 83 ? 0.117 9.799 0.653 1.00 83.44 83 MET A O 1
ATOM 631 N N . LYS A 1 84 ? 2.180 8.926 0.630 1.00 75.25 84 LYS A N 1
ATOM 632 C CA . LYS A 1 84 ? 2.835 10.098 1.247 1.00 75.25 84 LYS A CA 1
ATOM 633 C C . LYS A 1 84 ? 2.582 11.403 0.494 1.00 75.25 84 LYS A C 1
ATOM 635 O O . LYS A 1 84 ? 2.602 12.485 1.082 1.00 75.25 84 LYS A O 1
ATOM 640 N N . ARG A 1 85 ? 2.364 11.324 -0.819 1.00 70.31 85 ARG A N 1
ATOM 641 C CA . ARG A 1 85 ? 2.026 12.481 -1.647 1.00 70.31 85 ARG A CA 1
ATOM 642 C C . ARG A 1 85 ? 0.525 12.502 -1.884 1.00 70.31 85 ARG A C 1
ATOM 644 O O . ARG A 1 85 ? -0.032 11.562 -2.443 1.00 70.31 85 ARG A O 1
ATOM 651 N N . SER A 1 86 ? -0.110 13.611 -1.511 1.00 65.19 86 SER A N 1
ATOM 652 C CA . SER A 1 86 ? -1.523 13.838 -1.805 1.00 65.19 86 SER A CA 1
ATOM 653 C C . SER A 1 86 ? -1.798 13.659 -3.303 1.00 65.19 86 SER A C 1
ATOM 655 O O . SER A 1 86 ? -0.969 14.036 -4.136 1.00 65.19 86 SER A O 1
ATOM 657 N N . GLU A 1 87 ? -2.973 13.111 -3.631 1.00 72.31 87 GLU A N 1
ATOM 658 C CA . GLU A 1 87 ? -3.490 12.958 -5.004 1.00 72.31 87 GLU A CA 1
ATOM 659 C C . GLU A 1 87 ? -2.735 11.949 -5.893 1.00 72.31 87 GLU A C 1
ATOM 661 O O . GLU A 1 87 ? -2.668 12.103 -7.116 1.00 72.31 87 GLU A O 1
ATOM 666 N N . ASN A 1 88 ? -2.146 10.904 -5.311 1.00 82.75 88 ASN A N 1
ATOM 667 C CA . ASN A 1 88 ? -1.519 9.821 -6.075 1.00 82.75 88 ASN A CA 1
ATOM 668 C C . ASN A 1 88 ? -2.425 8.587 -6.241 1.00 82.75 88 ASN A C 1
ATOM 670 O O . ASN A 1 88 ? -1.934 7.479 -6.457 1.00 82.75 88 ASN A O 1
ATOM 674 N N . HIS A 1 89 ? -3.749 8.760 -6.131 1.00 87.25 89 HIS A N 1
ATOM 675 C CA . HIS A 1 89 ? -4.731 7.666 -6.119 1.00 87.25 89 HIS A CA 1
ATOM 676 C C . HIS A 1 89 ? -4.599 6.743 -7.335 1.00 87.25 89 HIS A C 1
ATOM 678 O O . HIS A 1 89 ? -4.637 5.528 -7.182 1.00 87.25 89 HIS A O 1
ATOM 684 N N . ARG A 1 90 ? -4.325 7.298 -8.524 1.00 89.56 90 ARG A N 1
ATOM 685 C CA . ARG A 1 90 ? -4.111 6.503 -9.744 1.00 89.56 90 ARG A CA 1
ATOM 686 C C . ARG A 1 90 ? -2.895 5.576 -9.646 1.00 89.56 90 ARG A C 1
ATOM 688 O O . ARG A 1 90 ? -2.970 4.429 -10.069 1.00 89.56 90 ARG A O 1
ATOM 695 N N . VAL A 1 91 ? -1.776 6.047 -9.090 1.00 92.00 91 VAL A N 1
ATOM 696 C CA . VAL A 1 91 ? -0.583 5.205 -8.882 1.00 92.00 91 VAL A CA 1
ATOM 697 C C . VAL A 1 91 ? -0.849 4.144 -7.823 1.00 92.00 91 VAL A C 1
ATOM 699 O O . VAL A 1 91 ? -0.449 2.999 -8.007 1.00 92.00 91 VAL A O 1
ATOM 702 N N . VAL A 1 92 ? -1.563 4.495 -6.752 1.00 92.25 92 VAL A N 1
ATOM 703 C CA . VAL A 1 92 ? -1.989 3.529 -5.732 1.00 92.25 92 VAL A CA 1
ATOM 704 C C . VAL A 1 92 ? -2.834 2.415 -6.352 1.00 92.25 92 VAL A C 1
ATOM 706 O O . VAL A 1 92 ? -2.571 1.243 -6.093 1.00 92.25 92 VAL A O 1
ATOM 709 N N . GLU A 1 93 ? -3.811 2.757 -7.195 1.00 92.38 93 GLU A N 1
ATOM 710 C CA . GLU A 1 93 ? -4.642 1.776 -7.899 1.00 92.38 93 GLU A CA 1
ATOM 711 C C . GLU A 1 93 ? -3.801 0.830 -8.760 1.00 92.38 93 GLU A C 1
ATOM 713 O O . GLU A 1 93 ? -3.934 -0.383 -8.618 1.00 92.38 93 GLU A O 1
ATOM 718 N N . MET A 1 94 ? -2.888 1.364 -9.577 1.00 94.19 94 MET A N 1
ATOM 719 C CA . MET A 1 94 ? -2.021 0.544 -10.434 1.00 94.19 94 MET A CA 1
ATOM 720 C C . MET A 1 94 ? -1.132 -0.406 -9.624 1.00 94.19 94 MET A C 1
ATOM 722 O O . MET A 1 94 ? -0.982 -1.572 -9.981 1.00 94.19 94 MET A O 1
ATOM 726 N N . LEU A 1 95 ? -0.577 0.059 -8.501 1.00 93.44 95 LEU A N 1
ATOM 727 C CA . LEU A 1 95 ? 0.208 -0.791 -7.605 1.00 93.44 95 LEU A CA 1
ATOM 728 C C . LEU A 1 95 ? -0.658 -1.893 -6.976 1.00 93.44 95 LEU A C 1
ATOM 730 O O . LEU A 1 95 ? -0.258 -3.057 -6.958 1.00 93.44 95 LEU A O 1
ATOM 734 N N . LEU A 1 96 ? -1.862 -1.562 -6.496 1.00 94.00 96 LEU A N 1
ATOM 735 C CA . LEU A 1 96 ? -2.796 -2.546 -5.939 1.00 94.00 96 LEU A CA 1
ATOM 736 C C . LEU A 1 96 ? -3.235 -3.584 -6.982 1.00 94.00 96 LEU A C 1
ATOM 738 O O . LEU A 1 96 ? -3.393 -4.759 -6.637 1.00 94.00 96 LEU A O 1
ATOM 742 N N . GLU A 1 97 ? -3.436 -3.171 -8.231 1.00 94.19 97 GLU A N 1
ATOM 743 C CA . GLU A 1 97 ? -3.784 -4.043 -9.359 1.00 94.19 97 GLU A CA 1
ATOM 744 C C . GLU A 1 97 ? -2.627 -4.964 -9.749 1.00 94.19 97 GLU A C 1
ATOM 746 O O . GLU A 1 97 ? -2.852 -6.146 -10.001 1.00 94.19 97 GLU A O 1
ATOM 751 N N . ALA A 1 98 ? -1.389 -4.472 -9.678 1.00 92.19 98 ALA A N 1
ATOM 752 C CA . ALA A 1 98 ? -0.187 -5.278 -9.878 1.00 92.19 98 ALA A CA 1
ATOM 753 C C . ALA A 1 98 ? 0.114 -6.250 -8.718 1.00 92.19 98 ALA A C 1
ATOM 755 O O . ALA A 1 98 ? 1.030 -7.064 -8.820 1.00 92.19 98 ALA A O 1
ATOM 756 N N . GLY A 1 99 ? -0.647 -6.201 -7.620 1.00 91.62 99 GLY A N 1
ATOM 757 C CA . GLY A 1 99 ? -0.453 -7.084 -6.468 1.00 91.62 99 GLY A CA 1
ATOM 758 C C . GLY A 1 99 ? 0.559 -6.560 -5.449 1.00 91.62 99 GLY A C 1
ATOM 759 O O . GLY A 1 99 ? 1.217 -7.356 -4.778 1.00 91.62 99 GLY A O 1
ATOM 760 N N . ALA A 1 100 ? 0.684 -5.236 -5.320 1.00 91.31 100 ALA A N 1
ATOM 761 C CA . ALA A 1 100 ? 1.433 -4.632 -4.226 1.00 91.31 100 ALA A CA 1
ATOM 762 C C . ALA A 1 100 ? 0.907 -5.114 -2.862 1.00 91.31 100 ALA A C 1
ATOM 764 O O . ALA A 1 100 ? -0.306 -5.153 -2.614 1.00 91.31 100 ALA A O 1
ATOM 765 N N . GLU A 1 101 ? 1.838 -5.477 -1.987 1.00 88.31 101 GLU A N 1
ATOM 766 C CA . GLU A 1 101 ? 1.598 -5.871 -0.606 1.00 88.31 101 GLU A CA 1
ATOM 767 C C . GLU A 1 101 ? 1.104 -4.667 0.203 1.00 88.31 101 GLU A C 1
ATOM 769 O O . GLU A 1 101 ? 1.573 -3.539 0.039 1.00 88.31 101 GLU A O 1
ATOM 774 N N . VAL A 1 102 ? 0.130 -4.917 1.080 1.00 89.12 102 VAL A N 1
ATOM 775 C CA . VAL A 1 102 ? -0.529 -3.880 1.892 1.00 89.12 102 VAL A CA 1
ATOM 776 C C . VAL A 1 102 ? -0.060 -3.859 3.345 1.00 89.12 102 VAL A C 1
ATOM 778 O O . VAL A 1 102 ? -0.528 -3.046 4.129 1.00 89.12 102 VAL A O 1
ATOM 781 N N . GLU A 1 103 ? 0.837 -4.760 3.725 1.00 82.94 103 GLU A N 1
ATOM 782 C CA . GLU A 1 103 ? 1.424 -4.848 5.058 1.00 82.94 103 GLU A CA 1
ATOM 783 C C . GLU A 1 103 ? 2.790 -5.533 4.959 1.00 82.94 103 GLU A C 1
ATOM 785 O O . GLU A 1 103 ? 3.022 -6.347 4.064 1.00 82.94 103 GLU A O 1
ATOM 790 N N . SER A 1 104 ? 3.703 -5.215 5.877 1.00 75.31 104 SER A N 1
ATOM 791 C CA . SER A 1 104 ? 5.009 -5.866 5.949 1.00 75.31 104 SER A CA 1
ATOM 792 C C . SER A 1 104 ? 4.912 -7.187 6.719 1.00 75.31 104 SER A C 1
ATOM 794 O O . SER A 1 104 ? 4.312 -7.257 7.791 1.00 75.31 104 SER A O 1
ATOM 796 N N . SER A 1 105 ? 5.520 -8.254 6.189 1.00 63.84 105 SER A N 1
ATOM 797 C CA . SER A 1 105 ? 5.470 -9.593 6.799 1.00 63.84 105 SER A CA 1
ATOM 798 C C . SER A 1 105 ? 6.456 -9.804 7.955 1.00 63.84 105 SER A C 1
ATOM 800 O O . SER A 1 105 ? 6.291 -10.751 8.720 1.00 63.84 105 SER A O 1
ATOM 802 N N . GLN A 1 106 ? 7.503 -8.981 8.051 1.00 58.62 106 GLN A N 1
ATOM 803 C CA . GLN A 1 106 ? 8.534 -8.985 9.094 1.00 58.62 106 GLN A CA 1
ATOM 804 C C . GLN A 1 106 ? 9.099 -7.562 9.185 1.00 58.62 106 GLN A C 1
ATOM 806 O O . GLN A 1 106 ? 9.553 -7.030 8.174 1.00 58.62 106 GLN A O 1
ATOM 811 N N . MET A 1 107 ? 9.075 -6.953 10.366 1.00 47.69 107 MET A N 1
ATOM 812 C CA . MET A 1 107 ? 9.841 -5.738 10.650 1.00 47.69 107 MET A CA 1
ATOM 813 C C . MET A 1 107 ? 11.009 -6.130 11.547 1.00 47.69 107 MET A C 1
ATOM 815 O O . MET A 1 107 ? 10.773 -6.797 12.555 1.00 47.69 107 MET A O 1
ATOM 819 N N . PRO A 1 108 ? 12.254 -5.761 11.226 1.00 40.94 108 PRO A N 1
ATOM 820 C CA . PRO A 1 108 ? 13.285 -5.744 12.241 1.00 40.94 108 PRO A CA 1
ATOM 821 C C . PRO A 1 108 ? 13.001 -4.598 13.205 1.00 40.94 108 PRO A C 1
ATOM 823 O O . PRO A 1 108 ? 12.731 -3.468 12.798 1.00 40.94 108 PRO A O 1
ATOM 826 N N . GLU A 1 109 ? 13.093 -4.899 14.495 1.00 43.34 109 GLU A N 1
ATOM 827 C CA . GLU A 1 109 ? 13.253 -3.873 15.512 1.00 43.34 109 GLU A CA 1
ATOM 828 C C . GLU A 1 109 ? 14.572 -3.140 15.240 1.00 43.34 109 GLU A C 1
ATOM 830 O O . GLU A 1 109 ? 15.656 -3.663 15.497 1.00 43.34 109 GLU A O 1
ATOM 835 N N . GLY A 1 110 ? 14.474 -1.930 14.698 1.00 48.09 110 GLY A N 1
ATOM 836 C CA . GLY A 1 110 ? 15.597 -1.007 14.604 1.00 48.09 110 GLY A CA 1
ATOM 837 C C . GLY A 1 110 ? 16.084 -0.736 13.185 1.00 48.09 110 GLY A C 1
ATOM 838 O O . GLY A 1 110 ? 16.603 -1.607 12.495 1.00 48.09 110 GLY A O 1
ATOM 839 N N . ASP A 1 111 ? 16.010 0.549 12.844 1.00 41.75 111 ASP A N 1
ATOM 840 C CA . ASP A 1 111 ? 16.754 1.218 11.775 1.00 41.75 111 ASP A CA 1
ATOM 841 C C . ASP A 1 111 ? 16.239 1.025 10.341 1.00 41.75 111 ASP A C 1
ATOM 843 O O . ASP A 1 111 ? 16.976 0.744 9.397 1.00 41.75 111 ASP A O 1
ATOM 847 N N . LEU A 1 112 ? 14.947 1.286 10.160 1.00 43.12 112 LEU A N 1
ATOM 848 C CA . LEU A 1 112 ? 14.521 2.077 9.012 1.00 43.12 112 LEU A CA 1
ATOM 849 C C . LEU A 1 112 ? 14.286 3.492 9.537 1.00 43.12 112 LEU A C 1
ATOM 851 O O . LEU A 1 112 ? 13.795 3.666 10.652 1.00 43.12 112 LEU A O 1
ATOM 855 N N . THR A 1 113 ? 14.716 4.498 8.780 1.00 39.41 113 THR A N 1
ATOM 856 C CA . THR A 1 113 ? 14.568 5.914 9.133 1.00 39.41 113 THR A CA 1
ATOM 857 C C . THR A 1 113 ? 13.182 6.150 9.728 1.00 39.41 113 THR A C 1
ATOM 859 O O . THR A 1 113 ? 12.187 5.702 9.163 1.00 39.41 113 THR A O 1
ATOM 862 N N . ARG A 1 114 ? 13.115 6.829 10.880 1.00 42.97 114 ARG A N 1
ATOM 863 C CA . ARG A 1 114 ? 11.899 7.055 11.696 1.00 42.97 114 ARG A CA 1
ATOM 864 C C . ARG A 1 114 ? 10.705 7.674 10.934 1.00 42.97 114 ARG A C 1
ATOM 866 O O . ARG A 1 114 ? 9.652 7.844 11.525 1.00 42.97 114 ARG A O 1
ATOM 873 N N . ASP A 1 115 ? 10.881 7.982 9.648 1.00 46.56 115 ASP A N 1
ATOM 874 C CA . ASP A 1 115 ? 9.909 8.560 8.725 1.00 46.56 115 ASP A CA 1
ATOM 875 C C . ASP A 1 115 ? 9.442 7.593 7.608 1.00 46.56 115 ASP A C 1
ATOM 877 O O . ASP A 1 115 ? 8.562 7.962 6.833 1.00 46.56 115 ASP A O 1
ATOM 881 N N . GLU A 1 116 ? 10.031 6.401 7.414 1.00 48.97 116 GLU A N 1
ATOM 882 C CA . GLU A 1 116 ? 9.744 5.552 6.232 1.00 48.97 116 GLU A CA 1
ATOM 883 C C . GLU A 1 116 ? 9.438 4.070 6.504 1.00 48.97 116 GLU A C 1
ATOM 885 O O . GLU A 1 116 ? 9.036 3.373 5.572 1.00 48.97 116 GLU A O 1
ATOM 890 N N . GLY A 1 117 ? 9.604 3.582 7.735 1.00 44.72 117 GLY A N 1
ATOM 891 C CA . GLY A 1 117 ? 9.553 2.144 8.030 1.00 44.72 117 GLY A CA 1
ATOM 892 C C . GLY A 1 117 ? 8.220 1.584 8.523 1.00 44.72 117 GLY A C 1
ATOM 893 O O . GLY A 1 117 ? 7.923 0.429 8.229 1.00 44.72 117 GLY A O 1
ATOM 894 N N . ASP A 1 118 ? 7.408 2.364 9.240 1.00 49.25 118 ASP A N 1
ATOM 895 C CA . ASP A 1 118 ? 6.466 1.769 10.203 1.00 49.25 118 ASP A CA 1
ATOM 896 C C . ASP A 1 118 ? 4.984 1.817 9.839 1.00 49.25 118 ASP A C 1
ATOM 898 O O . ASP A 1 118 ? 4.120 1.500 10.647 1.00 49.25 118 ASP A O 1
ATOM 902 N N . GLU A 1 119 ? 4.662 2.134 8.596 1.00 66.25 119 GLU A N 1
ATOM 903 C CA . GLU A 1 119 ? 3.322 2.573 8.243 1.00 66.25 119 GLU A CA 1
ATOM 904 C C . GLU A 1 119 ? 2.509 1.437 7.600 1.00 66.25 119 GLU A C 1
ATOM 906 O O . GLU A 1 119 ? 2.851 0.929 6.529 1.00 66.25 119 GLU A O 1
ATOM 911 N N . LEU A 1 120 ? 1.385 1.040 8.216 1.00 76.06 120 LEU A N 1
ATOM 912 C CA . LEU A 1 120 ? 0.312 0.407 7.447 1.00 76.06 120 LEU A CA 1
ATOM 913 C C . LEU A 1 120 ? -0.067 1.421 6.354 1.00 76.06 120 LEU A C 1
ATOM 915 O O . LEU A 1 120 ? -0.526 2.504 6.718 1.00 76.06 120 LEU A O 1
ATOM 919 N N . PRO A 1 121 ? 0.075 1.122 5.045 1.00 80.25 121 PRO A N 1
ATOM 920 C CA . PRO A 1 121 ? -0.152 2.091 3.972 1.00 80.25 121 PRO A CA 1
ATOM 921 C C . PRO A 1 121 ? -1.488 2.819 4.117 1.00 80.25 121 PRO A C 1
ATOM 923 O O . PRO A 1 121 ? -1.568 4.032 3.939 1.00 80.25 121 PRO A O 1
ATOM 926 N N . ILE A 1 122 ? -2.523 2.095 4.558 1.00 86.12 122 ILE A N 1
ATOM 927 C CA . ILE A 1 122 ? -3.847 2.660 4.804 1.00 86.12 122 ILE A CA 1
ATOM 928 C C . ILE A 1 122 ? -3.822 3.869 5.752 1.00 86.12 122 ILE A C 1
ATOM 930 O O . ILE A 1 122 ? -4.638 4.754 5.574 1.00 86.12 122 ILE A O 1
ATOM 934 N N . MET A 1 123 ? -2.894 4.005 6.701 1.00 82.94 123 MET A N 1
ATOM 935 C CA . MET A 1 123 ? -2.816 5.178 7.591 1.00 82.94 123 MET A CA 1
ATOM 936 C C . MET A 1 123 ? -2.484 6.494 6.851 1.00 82.94 123 MET A C 1
ATOM 938 O O . MET A 1 123 ? -2.820 7.581 7.341 1.00 82.94 123 MET A O 1
ATOM 942 N N . HIS A 1 124 ? -1.903 6.404 5.648 1.00 79.50 124 HIS A N 1
ATOM 943 C CA . HIS A 1 124 ? -1.424 7.536 4.835 1.00 79.50 124 HIS A CA 1
ATOM 944 C C . HIS A 1 124 ? -2.347 7.886 3.673 1.00 79.50 124 HIS A C 1
ATOM 946 O O . HIS A 1 124 ? -2.118 8.871 2.980 1.00 79.50 124 HIS A O 1
ATOM 952 N N . LEU A 1 125 ? -3.404 7.107 3.453 1.00 81.31 125 LEU A N 1
ATOM 953 C CA . LEU A 1 125 ? -4.314 7.310 2.329 1.00 81.31 125 LEU A CA 1
ATOM 954 C C . LEU A 1 125 ? -5.062 8.649 2.394 1.00 81.31 125 LEU A C 1
ATOM 956 O O . LEU A 1 125 ? -5.424 9.194 1.354 1.00 81.31 125 LEU A O 1
ATOM 960 N N . THR A 1 126 ? -5.306 9.174 3.600 1.00 74.25 126 THR A N 1
ATOM 961 C CA . THR A 1 126 ? -6.004 10.452 3.788 1.00 74.25 126 THR A CA 1
ATOM 962 C C . THR A 1 126 ? -5.177 11.413 4.621 1.00 74.25 126 THR A C 1
ATOM 964 O O . THR A 1 126 ? -4.682 11.079 5.704 1.00 74.25 126 THR A O 1
ATOM 967 N N . ASN A 1 127 ? -5.073 12.646 4.136 1.00 67.44 127 ASN A N 1
ATOM 968 C CA . ASN A 1 127 ? -4.386 13.725 4.829 1.00 67.44 127 ASN A CA 1
ATOM 969 C C . ASN A 1 127 ? -5.425 14.748 5.310 1.00 67.44 127 ASN A C 1
ATOM 971 O O . ASN A 1 127 ? -6.491 14.850 4.706 1.00 67.44 127 ASN A O 1
ATOM 975 N N . PRO A 1 128 ? -5.135 15.553 6.350 1.00 59.41 128 PRO A N 1
ATOM 976 C CA . PRO A 1 128 ? -6.053 16.601 6.821 1.00 59.41 128 PRO A CA 1
ATOM 977 C C . PRO A 1 128 ? -6.500 17.594 5.730 1.00 59.41 128 PRO A C 1
ATOM 979 O O . PRO A 1 128 ? -7.522 18.252 5.878 1.00 59.41 128 PRO A O 1
ATOM 982 N N . ASN A 1 129 ? -5.752 17.670 4.623 1.00 60.84 129 ASN A N 1
ATOM 983 C CA . ASN A 1 129 ? -6.036 18.516 3.463 1.00 60.84 129 ASN A CA 1
ATOM 984 C C . ASN A 1 129 ? -6.603 17.735 2.256 1.00 60.84 129 ASN A C 1
ATOM 986 O O . ASN A 1 129 ? -6.627 18.279 1.152 1.00 60.84 129 ASN A O 1
ATOM 990 N N . SER A 1 130 ? -6.997 16.462 2.415 1.00 67.12 130 SER A N 1
ATOM 991 C CA . SER A 1 130 ? -7.582 15.668 1.324 1.00 67.12 130 SER A CA 1
ATOM 992 C C . SER A 1 130 ? -8.847 16.355 0.803 1.00 67.12 130 SER A C 1
ATOM 994 O O . SER A 1 130 ? -9.753 16.699 1.561 1.00 67.12 130 SER A O 1
ATOM 996 N N . ASN A 1 131 ? -8.901 16.568 -0.512 1.00 69.44 131 ASN A N 1
ATOM 997 C CA . ASN A 1 131 ? -10.047 17.186 -1.165 1.00 69.44 131 ASN A CA 1
ATOM 998 C C . ASN A 1 131 ? -11.272 16.254 -1.043 1.00 69.44 131 ASN A C 1
ATOM 1000 O O . ASN A 1 131 ? -11.182 15.106 -1.488 1.00 69.44 131 ASN A O 1
ATOM 1004 N N . PRO A 1 132 ? -12.423 16.728 -0.522 1.00 74.38 132 PRO A N 1
ATOM 1005 C CA . PRO A 1 132 ? -13.646 15.930 -0.402 1.00 74.38 132 PRO A CA 1
ATOM 1006 C C . PRO A 1 132 ? -14.097 15.265 -1.709 1.00 74.38 132 PRO A C 1
ATOM 1008 O O . PRO A 1 132 ? -14.752 14.227 -1.677 1.00 74.38 132 PRO A O 1
ATOM 1011 N N . PHE A 1 133 ? -13.721 15.824 -2.863 1.00 78.12 133 PHE A N 1
ATOM 1012 C CA . PHE A 1 133 ? -13.980 15.228 -4.172 1.00 78.12 133 PHE A CA 1
ATOM 1013 C C . PHE A 1 133 ? -13.376 13.821 -4.321 1.00 78.12 133 PHE A C 1
ATOM 1015 O O . PHE A 1 133 ? -13.986 12.952 -4.940 1.00 78.12 133 PHE A O 1
ATOM 1022 N N . TYR A 1 134 ? -12.212 13.565 -3.715 1.00 81.00 134 TYR A N 1
ATOM 1023 C CA . TYR A 1 134 ? -11.549 12.260 -3.761 1.00 81.00 134 TYR A CA 1
ATOM 1024 C C . TYR A 1 134 ? -12.019 11.301 -2.665 1.00 81.00 134 TYR A C 1
ATOM 1026 O O . TYR A 1 134 ? -11.598 10.149 -2.674 1.00 81.00 134 TYR A O 1
ATOM 1034 N N . ALA A 1 135 ? -12.916 11.716 -1.762 1.00 83.06 135 ALA A N 1
ATOM 1035 C CA . ALA A 1 135 ? -13.323 10.899 -0.618 1.00 83.06 135 ALA A CA 1
ATOM 1036 C C . ALA A 1 135 ? -13.842 9.515 -1.040 1.00 83.06 135 ALA A C 1
ATOM 1038 O O . ALA A 1 135 ? -13.495 8.514 -0.417 1.00 83.06 135 ALA A O 1
ATOM 1039 N N . ARG A 1 136 ? -14.600 9.449 -2.144 1.00 85.62 136 ARG A N 1
ATOM 1040 C CA . ARG A 1 136 ? -15.097 8.185 -2.703 1.00 85.62 136 ARG A CA 1
ATOM 1041 C C . ARG A 1 136 ? -13.974 7.295 -3.242 1.00 85.62 136 ARG A C 1
ATOM 1043 O O . ARG A 1 136 ? -13.958 6.110 -2.946 1.00 85.62 136 ARG A O 1
ATOM 1050 N N . HIS A 1 137 ? -13.017 7.865 -3.972 1.00 87.00 137 HIS A N 1
ATOM 1051 C CA . HIS A 1 137 ? -11.856 7.117 -4.466 1.00 87.00 137 HIS A CA 1
ATOM 1052 C C . HIS A 1 137 ? -10.980 6.609 -3.317 1.00 87.00 137 HIS A C 1
ATOM 1054 O O . HIS A 1 137 ? -10.540 5.465 -3.321 1.00 87.00 137 HIS A O 1
ATOM 1060 N N . GLU A 1 138 ? -10.758 7.442 -2.301 1.00 88.12 138 GLU A N 1
ATOM 1061 C CA . GLU A 1 138 ? -10.044 7.049 -1.086 1.00 88.12 138 GLU A CA 1
ATOM 1062 C C . GLU A 1 138 ? -10.792 5.934 -0.345 1.00 88.12 138 GLU A C 1
ATOM 1064 O O . GLU A 1 138 ? -10.160 5.003 0.134 1.00 88.12 138 GLU A O 1
ATOM 1069 N N . TYR A 1 139 ? -12.125 5.966 -0.300 1.00 90.31 139 TYR A N 1
ATOM 1070 C CA . TYR A 1 139 ? -12.916 4.878 0.276 1.00 90.31 139 TYR A CA 1
ATOM 1071 C C . TYR A 1 139 ? -12.735 3.561 -0.496 1.00 90.31 139 TYR A C 1
ATOM 1073 O O . TYR A 1 139 ? -12.456 2.528 0.109 1.00 90.31 139 TYR A O 1
ATOM 1081 N N . ASP A 1 140 ? -12.822 3.595 -1.828 1.00 91.25 140 ASP A N 1
ATOM 1082 C CA . ASP A 1 140 ? -12.670 2.399 -2.667 1.00 91.25 140 ASP A CA 1
ATOM 1083 C C . ASP A 1 140 ? -11.259 1.791 -2.533 1.00 91.25 140 ASP A C 1
ATOM 1085 O O . ASP A 1 140 ? -11.089 0.570 -2.447 1.00 91.25 140 ASP A O 1
ATOM 1089 N N . ILE A 1 141 ? -10.229 2.641 -2.455 1.00 91.69 141 ILE A N 1
ATOM 1090 C CA . ILE A 1 141 ? -8.849 2.223 -2.184 1.00 91.69 141 ILE A CA 1
ATOM 1091 C C . ILE A 1 141 ? -8.723 1.628 -0.777 1.00 91.69 141 ILE A C 1
ATOM 1093 O O . ILE A 1 141 ? -8.101 0.574 -0.621 1.00 91.69 141 ILE A O 1
ATOM 1097 N N . ALA A 1 142 ? -9.317 2.267 0.237 1.00 92.00 142 ALA A N 1
ATOM 1098 C CA . ALA A 1 142 ? -9.311 1.768 1.609 1.00 92.00 142 ALA A CA 1
ATOM 1099 C C . ALA A 1 142 ? -9.926 0.368 1.676 1.00 92.00 142 ALA A C 1
ATOM 1101 O O . ALA A 1 142 ? -9.320 -0.532 2.248 1.00 92.00 142 ALA A O 1
ATOM 1102 N N . GLN A 1 143 ? -11.065 0.150 1.012 1.00 92.94 143 GLN A N 1
ATOM 1103 C CA . GLN A 1 143 ? -11.731 -1.151 0.963 1.00 92.94 143 GLN A CA 1
ATOM 1104 C C . GLN A 1 143 ? -10.834 -2.225 0.342 1.00 92.94 143 GLN A C 1
ATOM 1106 O O . GLN A 1 143 ? -10.676 -3.309 0.903 1.00 92.94 143 GLN A O 1
ATOM 1111 N N . ARG A 1 144 ? -10.182 -1.922 -0.789 1.00 92.88 144 ARG A N 1
ATOM 1112 C CA . ARG A 1 144 ? -9.232 -2.853 -1.422 1.00 92.88 144 ARG A CA 1
ATOM 1113 C C . ARG A 1 144 ? -8.066 -3.211 -0.503 1.00 92.88 144 ARG A C 1
ATOM 1115 O O . ARG A 1 144 ? -7.594 -4.346 -0.554 1.00 92.88 144 ARG A O 1
ATOM 1122 N N . ILE A 1 145 ? -7.591 -2.256 0.295 1.00 91.88 145 ILE A N 1
ATOM 1123 C CA . ILE A 1 145 ? -6.508 -2.485 1.249 1.00 91.88 145 ILE A CA 1
ATOM 1124 C C . ILE A 1 145 ? -6.991 -3.319 2.435 1.00 91.88 145 ILE A C 1
ATOM 1126 O O . ILE A 1 145 ? -6.356 -4.330 2.723 1.00 91.88 145 ILE A O 1
ATOM 1130 N N . CYS A 1 146 ? -8.112 -2.967 3.073 1.00 90.94 146 CYS A N 1
ATOM 1131 C CA . CYS A 1 146 ? -8.652 -3.717 4.212 1.00 90.94 146 CYS A CA 1
ATOM 1132 C C . CYS A 1 146 ? -8.858 -5.198 3.877 1.00 90.94 146 CYS A C 1
ATOM 1134 O O . CYS A 1 146 ? -8.408 -6.051 4.633 1.00 90.94 146 CYS A O 1
ATOM 1136 N N . ASN A 1 147 ? -9.385 -5.504 2.685 1.00 90.38 147 ASN A N 1
ATOM 1137 C CA . ASN A 1 147 ? -9.587 -6.880 2.207 1.00 90.38 147 ASN A CA 1
ATOM 1138 C C . ASN A 1 147 ? -8.299 -7.724 2.121 1.00 90.38 147 ASN A C 1
ATOM 1140 O O . ASN A 1 147 ? -8.363 -8.938 1.922 1.00 90.38 147 ASN A O 1
ATOM 1144 N N . ARG A 1 148 ? -7.122 -7.091 2.170 1.00 90.31 148 ARG A N 1
ATOM 1145 C CA . ARG A 1 148 ? -5.807 -7.734 2.039 1.00 90.31 148 ARG A CA 1
ATOM 1146 C C . ARG A 1 148 ? -4.965 -7.640 3.314 1.00 90.31 148 ARG A C 1
ATOM 1148 O O . ARG A 1 148 ? -3.942 -8.320 3.391 1.00 90.31 148 ARG A O 1
ATOM 1155 N N . ILE A 1 149 ? -5.353 -6.802 4.276 1.00 88.12 149 ILE A N 1
ATOM 1156 C CA . ILE A 1 149 ? -4.654 -6.660 5.555 1.00 88.12 149 ILE A CA 1
ATOM 1157 C C . ILE A 1 149 ? -4.943 -7.895 6.412 1.00 88.12 149 ILE A C 1
ATOM 1159 O O . ILE A 1 149 ? -6.084 -8.338 6.512 1.00 88.12 149 ILE A O 1
ATOM 1163 N N . LYS A 1 150 ? -3.913 -8.443 7.061 1.00 88.06 150 LYS A N 1
ATOM 1164 C CA . LYS A 1 150 ? -4.063 -9.548 8.018 1.00 88.06 150 LYS A CA 1
ATOM 1165 C C . LYS A 1 150 ? -4.107 -9.047 9.454 1.00 88.06 150 LYS A C 1
ATOM 1167 O O . LYS A 1 150 ? -4.760 -9.674 10.281 1.00 88.06 150 LYS A O 1
ATOM 1172 N N . ASN A 1 151 ? -3.421 -7.943 9.759 1.00 86.81 151 ASN A N 1
ATOM 1173 C CA . ASN A 1 151 ? -3.434 -7.326 11.087 1.00 86.81 151 ASN A CA 1
ATOM 1174 C C . ASN A 1 151 ? -4.024 -5.908 11.048 1.00 86.81 151 ASN A C 1
ATOM 1176 O O . ASN A 1 151 ? -3.297 -4.915 11.006 1.00 86.81 151 ASN A O 1
ATOM 1180 N N . ILE A 1 152 ? -5.357 -5.828 11.049 1.00 86.75 152 ILE A N 1
ATOM 1181 C CA . ILE A 1 152 ? -6.103 -4.567 10.913 1.00 86.75 152 ILE A CA 1
ATOM 1182 C C . ILE A 1 152 ? -5.953 -3.634 12.125 1.00 86.75 152 ILE A C 1
ATOM 1184 O O . ILE A 1 152 ? -5.958 -2.414 11.969 1.00 86.75 152 ILE A O 1
ATOM 1188 N N . ASP A 1 153 ? -5.727 -4.205 13.311 1.00 87.94 153 ASP A N 1
ATOM 1189 C CA . ASP A 1 153 ? -5.536 -3.487 14.576 1.00 87.94 153 ASP A CA 1
ATOM 1190 C C . ASP A 1 153 ? -4.057 -3.260 14.917 1.00 87.94 153 ASP A C 1
ATOM 1192 O O . ASP A 1 153 ? -3.710 -2.984 16.067 1.00 87.94 153 ASP A O 1
ATOM 1196 N N . LYS A 1 154 ? -3.155 -3.361 13.931 1.00 85.25 154 LYS A N 1
ATOM 1197 C CA . LYS A 1 154 ? -1.739 -3.061 14.155 1.00 85.25 154 LYS A CA 1
ATOM 1198 C C . LYS A 1 154 ? -1.597 -1.640 14.710 1.00 85.25 154 LYS A C 1
ATOM 1200 O O . LYS A 1 154 ? -2.035 -0.665 14.096 1.00 85.25 154 LYS A O 1
ATOM 1205 N N . VAL A 1 155 ? -0.966 -1.555 15.876 1.00 81.94 155 VAL A N 1
ATOM 1206 C CA . VAL A 1 155 ? -0.693 -0.301 16.575 1.00 81.94 155 VAL A CA 1
ATOM 1207 C C . VAL A 1 155 ? 0.638 0.252 16.083 1.00 81.94 155 VAL A C 1
ATOM 1209 O O . VAL A 1 155 ? 1.656 -0.436 16.150 1.00 81.94 155 VAL A O 1
ATOM 1212 N N . ILE A 1 156 ? 0.620 1.488 15.595 1.00 75.19 156 ILE A N 1
ATOM 1213 C CA . ILE A 1 156 ? 1.793 2.234 15.129 1.00 75.19 156 ILE A CA 1
ATOM 1214 C C . ILE A 1 156 ? 1.774 3.578 15.858 1.00 75.19 156 ILE A C 1
ATOM 1216 O O . ILE A 1 156 ? 0.726 4.212 15.956 1.00 75.19 156 ILE A O 1
ATOM 1220 N N . ASP A 1 157 ? 2.898 3.969 16.465 1.00 73.50 157 ASP A N 1
ATOM 1221 C CA . ASP A 1 157 ? 2.999 5.175 17.306 1.00 73.50 157 ASP A CA 1
ATOM 1222 C C . ASP A 1 157 ? 1.871 5.309 18.350 1.00 73.50 157 ASP A C 1
ATOM 1224 O O . ASP A 1 157 ? 1.329 6.388 18.602 1.00 73.50 157 ASP A O 1
ATOM 1228 N N . GLY A 1 158 ? 1.489 4.179 18.953 1.00 81.19 158 GLY A N 1
ATOM 1229 C CA . GLY A 1 158 ? 0.462 4.106 19.996 1.00 81.19 158 GLY A CA 1
ATOM 1230 C C . GLY A 1 158 ? -0.986 4.112 19.497 1.00 81.19 158 GLY A C 1
ATOM 1231 O O . GLY A 1 158 ? -1.892 4.046 20.324 1.00 81.19 158 GLY A O 1
ATOM 1232 N N . HIS A 1 159 ? -1.227 4.147 18.182 1.00 83.44 159 HIS A N 1
ATOM 1233 C CA . HIS A 1 159 ? -2.572 4.272 17.621 1.00 83.44 159 HIS A CA 1
ATOM 1234 C C . HIS A 1 159 ? -2.851 3.255 16.501 1.00 83.44 159 HIS A C 1
ATOM 1236 O O . HIS A 1 159 ? -1.955 2.829 15.774 1.00 83.44 159 HIS A O 1
ATOM 1242 N N . THR A 1 160 ? -4.114 2.838 16.362 1.00 88.75 160 THR A N 1
ATOM 1243 C CA . THR A 1 160 ? -4.570 1.970 15.260 1.00 88.75 160 THR A CA 1
ATOM 1244 C C . THR A 1 160 ? -4.985 2.796 14.044 1.00 88.75 160 THR A C 1
ATOM 1246 O O . THR A 1 160 ? -5.246 3.998 14.143 1.00 88.75 160 THR A O 1
ATOM 1249 N N . ALA A 1 161 ? -5.128 2.153 12.879 1.00 87.69 161 ALA A N 1
ATOM 1250 C CA . ALA A 1 161 ? -5.581 2.840 11.668 1.00 87.69 161 ALA A CA 1
ATOM 1251 C C . ALA A 1 161 ? -6.937 3.540 11.878 1.00 87.69 161 ALA A C 1
ATOM 1253 O O . ALA A 1 161 ? -7.109 4.688 11.464 1.00 87.69 161 ALA A O 1
ATOM 1254 N N . MET A 1 162 ? -7.872 2.893 12.585 1.00 89.19 162 MET A N 1
ATOM 1255 C CA . MET A 1 162 ? -9.194 3.458 12.876 1.00 89.19 162 MET A CA 1
ATOM 1256 C C . MET A 1 162 ? -9.092 4.771 13.659 1.00 89.19 162 MET A C 1
ATOM 1258 O O . MET A 1 162 ? -9.775 5.736 13.309 1.00 89.19 162 MET A O 1
ATOM 1262 N N . TRP A 1 163 ? -8.210 4.840 14.663 1.00 88.25 163 TRP A N 1
ATOM 1263 C CA . TRP A 1 163 ? -7.999 6.058 15.452 1.00 88.25 163 TRP A CA 1
ATOM 1264 C C . TRP A 1 163 ? -7.646 7.252 14.552 1.00 88.25 163 TRP A C 1
ATOM 1266 O O . TRP A 1 163 ? -8.246 8.326 14.674 1.00 88.25 163 TRP A O 1
ATOM 1276 N N . HIS A 1 164 ? -6.737 7.058 13.589 1.00 84.25 164 HIS A N 1
ATOM 1277 C CA . HIS A 1 164 ? -6.315 8.124 12.676 1.00 84.25 164 HIS A CA 1
ATOM 1278 C C . HIS A 1 164 ? -7.469 8.626 11.805 1.00 84.25 164 HIS A C 1
ATOM 1280 O O . HIS A 1 164 ? -7.634 9.836 11.640 1.00 84.25 164 HIS A O 1
ATOM 1286 N N . TYR A 1 165 ? -8.282 7.721 11.260 1.00 86.81 165 TYR A N 1
ATOM 1287 C CA . TYR A 1 165 ? -9.375 8.083 10.358 1.00 86.81 165 TYR A CA 1
ATOM 1288 C C . TYR A 1 165 ? -10.515 8.818 11.053 1.00 86.81 165 TYR A C 1
ATOM 1290 O O . TYR A 1 165 ? -10.966 9.851 10.551 1.00 86.81 165 TYR A O 1
ATOM 1298 N N . ILE A 1 166 ? -10.941 8.345 12.226 1.00 86.06 166 ILE A N 1
ATOM 1299 C CA . ILE A 1 166 ? -12.015 8.995 12.985 1.00 86.06 166 ILE A CA 1
ATOM 1300 C C . ILE A 1 166 ? -11.612 10.422 13.372 1.00 86.06 166 ILE A C 1
ATOM 1302 O O . ILE A 1 166 ? -12.392 11.352 13.171 1.00 86.06 166 ILE A O 1
ATOM 1306 N N . ARG A 1 167 ? -10.375 10.638 13.840 1.00 82.81 167 ARG A N 1
ATOM 1307 C CA . ARG A 1 167 ? -9.888 11.983 14.206 1.00 82.81 167 ARG A CA 1
ATOM 1308 C C . ARG A 1 167 ? -9.676 12.908 13.012 1.00 82.81 167 ARG A C 1
ATOM 1310 O O . ARG A 1 167 ? -9.814 14.118 13.156 1.00 82.81 167 ARG A O 1
ATOM 1317 N N . LYS A 1 168 ? -9.378 12.353 11.836 1.00 79.56 168 LYS A N 1
ATOM 1318 C CA . LYS A 1 168 ? -9.331 13.096 10.566 1.00 79.56 168 LYS A CA 1
ATOM 1319 C C . LYS A 1 168 ? -10.729 13.371 9.982 1.00 79.56 168 LYS A C 1
ATOM 1321 O O . LYS A 1 168 ? -10.823 13.962 8.912 1.00 79.56 168 LYS A O 1
ATOM 1326 N N . GLY A 1 169 ? -11.810 12.953 10.650 1.00 83.38 169 GLY A N 1
ATOM 1327 C CA . GLY A 1 169 ? -13.191 13.162 10.197 1.00 83.38 169 GLY A CA 1
ATOM 1328 C C . GLY A 1 169 ? -13.658 12.186 9.111 1.00 83.38 169 GLY A C 1
ATOM 1329 O O . GLY A 1 169 ? -14.753 12.339 8.576 1.00 83.38 169 GLY A O 1
ATOM 1330 N N . ARG A 1 170 ? -12.863 11.159 8.796 1.00 85.56 170 ARG A N 1
ATOM 1331 C CA . ARG A 1 170 ? -13.190 10.096 7.835 1.00 85.56 170 ARG A CA 1
ATOM 1332 C C . ARG A 1 170 ? -13.906 8.942 8.525 1.00 85.56 170 ARG A C 1
ATOM 1334 O O . ARG A 1 170 ? -13.397 7.827 8.635 1.00 85.56 170 ARG A O 1
ATOM 1341 N N . GLN A 1 171 ? -15.100 9.251 9.027 1.00 85.69 171 GLN A N 1
ATOM 1342 C CA . GLN A 1 171 ? -15.973 8.281 9.693 1.00 85.69 171 GLN A CA 1
ATOM 1343 C C . GLN A 1 171 ? -16.353 7.123 8.771 1.00 85.69 171 GLN A C 1
ATOM 1345 O O . GLN A 1 171 ? -16.432 5.991 9.226 1.00 85.69 171 GLN A O 1
ATOM 1350 N N . ASP A 1 172 ? -16.517 7.390 7.478 1.00 87.62 172 ASP A N 1
ATOM 1351 C CA . ASP A 1 172 ? -16.767 6.390 6.442 1.00 87.62 172 ASP A CA 1
ATOM 1352 C C . ASP A 1 172 ? -15.693 5.290 6.410 1.00 87.62 172 ASP A C 1
ATOM 1354 O O . ASP A 1 172 ? -16.028 4.106 6.446 1.00 87.62 172 ASP A O 1
ATOM 1358 N N . ILE A 1 173 ? -14.408 5.663 6.419 1.00 89.50 173 ILE A N 1
ATOM 1359 C CA . ILE A 1 173 ? -13.304 4.691 6.457 1.00 89.50 173 ILE A CA 1
ATOM 1360 C C . ILE A 1 173 ? -13.176 4.054 7.848 1.00 89.50 173 ILE A C 1
ATOM 1362 O O . ILE A 1 173 ? -12.884 2.866 7.954 1.00 89.50 173 ILE A O 1
ATOM 1366 N N . GLY A 1 174 ? -13.439 4.797 8.926 1.00 89.62 174 GLY A N 1
ATOM 1367 C CA . GLY A 1 174 ? -13.467 4.222 10.274 1.00 89.62 174 GLY A CA 1
ATOM 1368 C C . GLY A 1 174 ? -14.543 3.139 10.447 1.00 89.62 174 GLY A C 1
ATOM 1369 O O . GLY A 1 174 ? -14.277 2.100 11.045 1.00 89.62 174 GLY A O 1
ATOM 1370 N N . ILE A 1 175 ? -15.732 3.345 9.871 1.00 88.69 175 ILE A N 1
ATOM 1371 C CA . ILE A 1 175 ? -16.814 2.351 9.835 1.00 88.69 175 ILE A CA 1
ATOM 1372 C C . ILE A 1 175 ? -16.410 1.155 8.974 1.00 88.69 175 ILE A C 1
ATOM 1374 O O . ILE A 1 175 ? -16.613 0.021 9.396 1.00 88.69 175 ILE A O 1
ATOM 1378 N N . LEU A 1 176 ? -15.805 1.387 7.805 1.00 91.69 176 LEU A N 1
ATOM 1379 C CA . LEU A 1 176 ? -15.270 0.315 6.964 1.00 91.69 176 LEU A CA 1
ATOM 1380 C C . LEU A 1 176 ? -14.264 -0.552 7.737 1.00 91.69 176 LEU A C 1
ATOM 1382 O O . LEU A 1 176 ? -14.384 -1.769 7.734 1.00 91.69 176 LEU A O 1
ATOM 1386 N N . LEU A 1 177 ? -13.312 0.054 8.450 1.00 90.94 177 LEU A N 1
ATOM 1387 C CA . LEU A 1 177 ? -12.355 -0.685 9.279 1.00 90.94 177 LEU A CA 1
ATOM 1388 C C . LEU A 1 177 ? -13.063 -1.543 10.336 1.00 90.94 177 LEU A C 1
ATOM 1390 O O . LEU A 1 177 ? -12.695 -2.695 10.537 1.00 90.94 177 LEU A O 1
ATOM 1394 N N . MET A 1 178 ? -14.106 -1.010 10.976 1.00 90.19 178 MET A N 1
ATOM 1395 C CA . MET A 1 178 ? -14.906 -1.752 11.955 1.00 90.19 178 MET A CA 1
ATOM 1396 C C . MET A 1 178 ? -15.657 -2.932 11.320 1.00 90.19 178 MET A C 1
ATOM 1398 O O . MET A 1 178 ? -15.717 -4.009 11.906 1.00 90.19 178 MET A O 1
ATOM 1402 N N . GLN A 1 179 ? -16.207 -2.746 10.116 1.00 90.12 179 GLN A N 1
ATOM 1403 C CA . GLN A 1 179 ? -16.867 -3.810 9.349 1.00 90.12 179 GLN A CA 1
ATOM 1404 C C . GLN A 1 179 ? -15.894 -4.939 8.985 1.00 90.12 179 GLN A C 1
ATOM 1406 O O . GLN A 1 179 ? -16.284 -6.103 8.994 1.00 90.12 179 GLN A O 1
ATOM 1411 N N . GLU A 1 180 ? -14.631 -4.595 8.741 1.00 90.88 180 GLU A N 1
ATOM 1412 C CA . GLU A 1 180 ? -13.535 -5.528 8.454 1.00 90.88 180 GLU A CA 1
ATOM 1413 C C . GLU A 1 180 ? -12.874 -6.095 9.730 1.00 90.88 180 GLU A C 1
ATOM 1415 O O . GLU A 1 180 ? -11.866 -6.797 9.664 1.00 90.88 180 GLU A O 1
ATOM 1420 N N . GLY A 1 181 ? -13.456 -5.832 10.908 1.00 89.69 181 GLY A N 1
ATOM 1421 C CA . GLY A 1 181 ? -13.077 -6.461 12.175 1.00 89.69 181 GLY A CA 1
ATOM 1422 C C . GLY A 1 181 ? -12.116 -5.665 13.058 1.00 89.69 181 GLY A C 1
ATOM 1423 O O . GLY A 1 181 ? -11.646 -6.214 14.051 1.00 89.69 181 GLY A O 1
ATOM 1424 N N . ALA A 1 182 ? -11.832 -4.399 12.741 1.00 90.88 182 ALA A N 1
ATOM 1425 C CA . ALA A 1 182 ? -11.022 -3.544 13.607 1.00 90.88 182 ALA A CA 1
ATOM 1426 C C . ALA A 1 182 ? -11.751 -3.199 14.912 1.00 90.88 182 ALA A C 1
ATOM 1428 O O . ALA A 1 182 ? -12.931 -2.832 14.909 1.00 90.88 182 ALA A O 1
ATOM 1429 N N . SER A 1 183 ? -11.031 -3.269 16.028 1.00 90.44 183 SER A N 1
ATOM 1430 C CA . SER A 1 183 ? -11.564 -3.049 17.367 1.00 90.44 183 SER A CA 1
ATOM 1431 C C . SER A 1 183 ? -11.707 -1.553 17.695 1.00 90.44 183 SER A C 1
ATOM 1433 O O . SER A 1 183 ? -10.696 -0.864 17.876 1.00 90.44 183 SER A O 1
ATOM 1435 N N . PRO A 1 184 ? -12.931 -1.047 17.947 1.00 88.56 184 PRO A N 1
ATOM 1436 C CA . PRO A 1 184 ? -13.137 0.334 18.391 1.00 88.56 184 PRO A CA 1
ATOM 1437 C C . PRO A 1 184 ? -12.494 0.629 19.752 1.00 88.56 184 PRO A C 1
ATOM 1439 O O . PRO A 1 184 ? -12.015 1.737 19.979 1.00 88.56 184 PRO A O 1
ATOM 1442 N N . GLU A 1 185 ? -12.426 -0.371 20.638 1.00 87.38 185 GLU A N 1
ATOM 1443 C CA . GLU A 1 185 ? -11.809 -0.241 21.964 1.00 87.38 185 GLU A CA 1
ATOM 1444 C C . GLU A 1 185 ? -10.304 0.051 21.866 1.00 87.38 185 GLU A C 1
ATOM 1446 O O . GLU A 1 185 ? -9.836 1.044 22.417 1.00 87.38 185 GLU A O 1
ATOM 1451 N N . LEU A 1 186 ? -9.555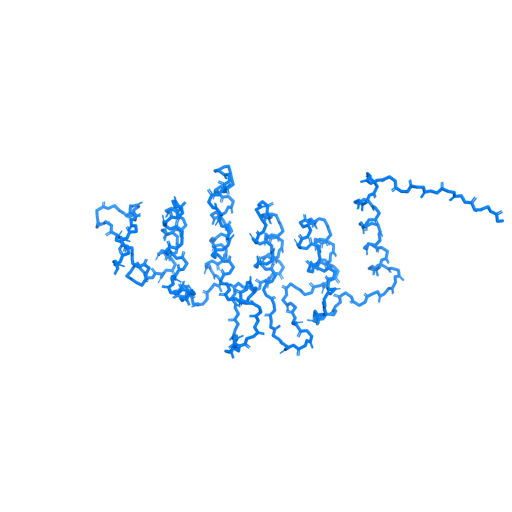 -0.751 21.095 1.00 86.31 186 LEU A N 1
ATOM 1452 C CA . LEU A 1 186 ? -8.141 -0.497 20.779 1.00 86.31 186 LEU A CA 1
ATOM 1453 C C . LEU A 1 186 ? -7.924 0.845 20.072 1.00 86.31 186 LEU A C 1
ATOM 1455 O O . LEU A 1 186 ? -6.898 1.491 20.267 1.00 86.31 186 LEU A O 1
ATOM 1459 N N . ALA A 1 187 ? -8.892 1.279 19.267 1.00 85.25 187 ALA A N 1
ATOM 1460 C CA . ALA A 1 187 ? -8.868 2.585 18.627 1.00 85.25 187 ALA A CA 1
ATOM 1461 C C . ALA A 1 187 ? -9.247 3.740 19.569 1.00 85.25 187 ALA A C 1
ATOM 1463 O O . ALA A 1 187 ? -9.238 4.882 19.120 1.00 85.25 187 ALA A O 1
ATOM 1464 N N . ASN A 1 188 ? -9.599 3.488 20.835 1.00 86.25 188 ASN A N 1
ATOM 1465 C CA . ASN A 1 188 ? -10.144 4.488 21.759 1.00 86.25 188 ASN A CA 1
ATOM 1466 C C . ASN A 1 188 ? -11.311 5.289 21.133 1.00 86.25 188 ASN A C 1
ATOM 1468 O O . ASN A 1 188 ? -11.375 6.521 21.201 1.00 86.25 188 ASN A O 1
ATOM 1472 N N . VAL A 1 189 ? -12.211 4.581 20.448 1.00 82.56 189 VAL A N 1
ATOM 1473 C CA . VAL A 1 189 ? -13.365 5.136 19.736 1.00 82.56 189 VAL A CA 1
ATOM 1474 C C . VAL A 1 189 ? -14.649 4.627 20.381 1.00 82.56 189 VAL A C 1
ATOM 1476 O O . VAL A 1 189 ? -14.850 3.425 20.547 1.00 82.56 189 VAL A O 1
ATOM 1479 N N . TYR A 1 190 ? -15.555 5.551 20.695 1.00 80.56 190 TYR A N 1
ATOM 1480 C CA . TYR A 1 190 ? -16.887 5.211 21.178 1.00 80.56 190 TYR A CA 1
ATOM 1481 C C . TYR A 1 190 ? -17.842 4.974 20.004 1.00 80.56 190 TYR A C 1
ATOM 1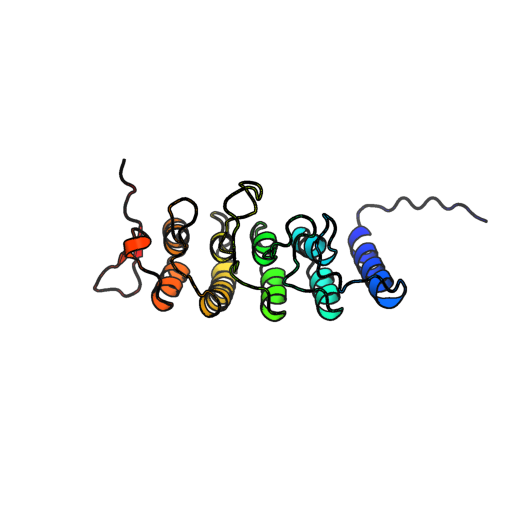483 O O . TYR A 1 190 ? -17.976 5.826 19.117 1.00 80.56 190 TYR A O 1
ATOM 1491 N N . VAL A 1 191 ? -18.524 3.828 20.019 1.00 79.12 191 VAL A N 1
ATOM 1492 C CA . VAL A 1 191 ? -19.546 3.452 19.033 1.00 79.12 191 VAL A CA 1
ATOM 1493 C C . VAL A 1 191 ? -20.924 3.642 19.656 1.00 79.12 191 VAL A C 1
ATOM 1495 O O . VAL A 1 191 ? -21.235 3.027 20.676 1.00 79.12 191 VAL A O 1
ATOM 1498 N N . TYR A 1 192 ? -21.763 4.487 19.052 1.00 77.31 192 TYR A N 1
ATOM 1499 C CA . TYR A 1 192 ? -23.118 4.711 19.557 1.00 77.31 192 TYR A CA 1
ATOM 1500 C C . TYR A 1 192 ? -24.022 3.492 19.266 1.00 77.31 192 TYR A C 1
ATOM 1502 O O . TYR A 1 192 ? -24.134 3.100 18.103 1.00 77.31 192 TYR A O 1
ATOM 1510 N N . PRO A 1 193 ? -24.712 2.915 20.274 1.00 64.19 193 PRO A N 1
ATOM 1511 C CA . PRO A 1 193 ? -25.492 1.677 20.124 1.00 64.19 193 PRO A CA 1
ATOM 1512 C C . PRO A 1 193 ? -26.639 1.747 19.105 1.00 64.19 193 PRO A C 1
ATOM 1514 O O . PRO A 1 193 ? -26.950 0.749 18.459 1.00 64.19 193 PRO A O 1
ATOM 1517 N N . ASP A 1 194 ? -27.247 2.925 18.940 1.00 60.69 194 ASP A N 1
ATOM 1518 C CA . ASP A 1 194 ? -28.496 3.092 18.179 1.00 60.69 194 ASP A CA 1
ATOM 1519 C C . ASP A 1 194 ? -28.285 3.616 16.750 1.00 60.69 194 ASP A C 1
ATOM 1521 O O . ASP A 1 194 ? -29.234 3.796 15.985 1.00 60.69 194 ASP A O 1
ATOM 1525 N N . THR A 1 195 ? -27.034 3.844 16.355 1.00 54.66 195 THR A N 1
ATOM 1526 C CA . THR A 1 195 ? -26.684 4.290 15.008 1.00 54.66 195 THR A CA 1
ATOM 1527 C C . THR A 1 195 ? -25.384 3.631 14.602 1.00 54.66 195 THR A C 1
ATOM 1529 O O . THR A 1 195 ? -24.312 4.077 15.005 1.00 54.66 195 THR A O 1
ATOM 1532 N N . LEU A 1 196 ? -25.472 2.633 13.727 1.00 50.22 196 LEU A N 1
ATOM 1533 C CA . LEU A 1 196 ? -24.350 1.949 13.068 1.00 50.22 196 LEU A CA 1
ATOM 1534 C C . LEU A 1 196 ? -23.466 2.885 12.195 1.00 50.22 196 LEU A C 1
ATOM 1536 O O . LEU A 1 196 ? -22.799 2.430 11.274 1.00 50.22 196 LEU A O 1
ATOM 1540 N N . GLY A 1 197 ? -23.475 4.199 12.446 1.00 51.03 197 GLY A N 1
ATOM 1541 C CA . GLY A 1 197 ? -22.837 5.225 11.625 1.00 51.03 197 GLY A CA 1
ATOM 1542 C C . GLY A 1 197 ? -22.293 6.452 12.362 1.00 51.03 197 GLY A C 1
ATOM 1543 O O . GLY A 1 197 ? -21.702 7.300 11.704 1.00 51.03 197 GLY A O 1
ATOM 1544 N N . PHE A 1 198 ? -22.437 6.570 13.688 1.00 53.09 198 PHE A N 1
ATOM 1545 C CA . PHE A 1 198 ? -21.752 7.626 14.441 1.00 53.09 198 PHE A CA 1
ATOM 1546 C C . PHE A 1 198 ? -20.647 7.004 15.289 1.00 53.09 198 PHE A C 1
ATOM 1548 O O . PHE A 1 198 ? -20.901 6.207 16.189 1.00 53.09 198 PHE A O 1
ATOM 1555 N N . VAL A 1 199 ? -19.408 7.371 14.975 1.00 56.03 199 VAL A N 1
ATOM 1556 C CA . VAL A 1 199 ? -18.215 7.018 15.746 1.00 56.03 199 VAL A CA 1
ATOM 1557 C C . VAL A 1 199 ? -17.505 8.308 16.125 1.00 56.03 199 VAL A C 1
ATOM 1559 O O . VAL A 1 199 ? -17.267 9.167 15.269 1.00 56.03 199 VAL A O 1
ATOM 1562 N N . ALA A 1 200 ? -17.207 8.458 17.414 1.00 58.66 200 ALA A N 1
ATOM 1563 C CA . ALA A 1 200 ? -16.519 9.618 17.966 1.00 58.66 200 ALA A CA 1
ATOM 1564 C C . ALA A 1 200 ? -15.232 9.166 18.664 1.00 58.66 200 ALA A C 1
ATOM 1566 O O . ALA A 1 200 ? -15.233 8.187 19.411 1.00 58.66 200 ALA A O 1
ATOM 1567 N N . ALA A 1 201 ? -14.127 9.870 18.407 1.00 57.41 201 ALA A N 1
ATOM 1568 C CA . ALA A 1 201 ? -12.885 9.642 19.136 1.00 57.41 201 ALA A CA 1
ATOM 1569 C C . ALA A 1 201 ? -13.076 10.057 20.598 1.00 57.41 201 ALA A C 1
ATOM 1571 O O . ALA A 1 201 ? -13.597 11.143 20.862 1.00 57.41 201 ALA A O 1
ATOM 1572 N N . LEU A 1 202 ? -12.639 9.216 21.534 1.00 56.53 202 LEU A N 1
ATOM 1573 C CA . LEU A 1 202 ? -12.565 9.605 22.937 1.00 56.53 202 LEU A CA 1
ATOM 1574 C C . LEU A 1 202 ? -11.417 10.617 23.115 1.00 56.53 202 LEU A C 1
ATOM 1576 O O . LEU A 1 202 ? -10.409 10.584 22.393 1.00 56.53 202 LEU A O 1
ATOM 1580 N N . GLU A 1 203 ? -11.589 11.569 24.034 1.00 52.66 203 GLU A N 1
ATOM 1581 C CA . GLU A 1 203 ? -10.524 12.510 24.397 1.00 52.66 203 GLU A CA 1
ATOM 1582 C C . GLU A 1 203 ? -9.306 11.723 24.916 1.00 52.66 203 GLU A C 1
ATOM 1584 O O . GLU A 1 203 ? -9.454 10.682 25.561 1.00 52.66 203 GLU A O 1
ATOM 1589 N N . ALA A 1 204 ? -8.095 12.161 24.556 1.00 40.03 204 ALA A N 1
ATOM 1590 C CA . ALA A 1 204 ? -6.882 11.518 25.054 1.00 40.03 204 ALA A CA 1
ATOM 1591 C C . ALA A 1 204 ? -6.750 11.815 26.558 1.00 40.03 204 ALA A C 1
ATOM 1593 O O . ALA A 1 204 ? -7.055 12.941 26.951 1.00 40.03 204 ALA A O 1
ATOM 1594 N N . PRO A 1 205 ? -6.325 10.850 27.394 1.00 39.97 205 PRO A N 1
ATOM 1595 C CA . PRO A 1 205 ? -6.020 11.147 28.788 1.00 39.97 205 PRO A CA 1
ATOM 1596 C C . PRO A 1 205 ? -4.864 12.159 28.866 1.00 39.97 205 PRO A C 1
ATOM 1598 O O . PRO A 1 205 ? -3.894 12.025 28.115 1.00 39.97 205 PRO A O 1
ATOM 1601 N N . ASP A 1 206 ? -5.024 13.162 29.738 1.00 43.72 206 ASP A N 1
ATOM 1602 C CA . ASP A 1 206 ? -4.047 14.224 30.044 1.00 43.72 206 ASP A CA 1
ATOM 1603 C C . ASP A 1 206 ? -2.661 13.694 30.460 1.00 43.72 206 ASP A C 1
ATOM 1605 O O . ASP A 1 206 ? -2.594 12.651 31.160 1.00 43.72 206 ASP A O 1
#

Secondary structure (DSSP, 8-state):
---------TTSHHHHHHHHHHHHHHTS---TT--EE-TT-HHHHHHHTT-HHHHHHHHHTT--SS-EETTT-PBP-HHHHHHTSTT-HHHHHHHHHTT--SS-S---SS-S-TTTSS--GGGGS--TT--GGGHHHHHHHHHHHHTT-S-TT--BTTB-HHHHHHHTT-HHHHHHHHHTT--TTTTTEEEPTT-TT-EEEPPPP-

Organism: NCBI:txid33205